Protein AF-A0A7X7B9N4-F1 (afdb_monomer)

Sequence (354 aa):
MHADPVYIPQTFAYSGTENNTTNRASGVFTQPVYAVGDKRLAVSRPQGGDDPWHYNNVYLWRGRTYLGCLTFWGSNINGFGYPFAALADAPAAWAHNAATGTTTYAKPYLAKDGE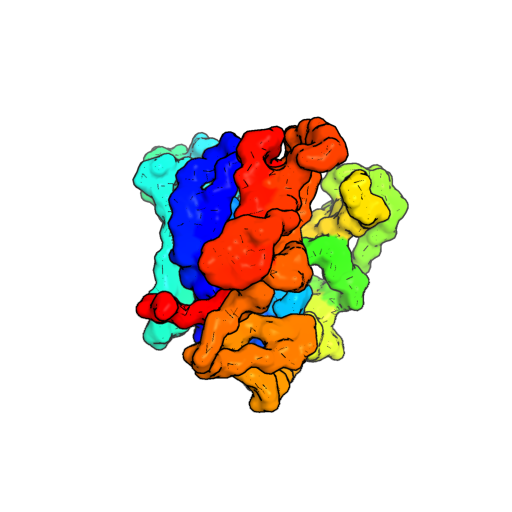RRTFTWTLTPCGTSRVELAWDTGAPEEATDVDAVSPWWIFAPNTWREGTLAFGGATYAPKSDAELLANPNGIQTGVSGNLAANAENPGRGYTIEWPIGAGSLTESLSFSAAYSNKLHALIFRAPSAARGTLVFDLGSALKADPDAPEPVGGIDFWGTDATEVPQRPSRNLLPNASFEQGLRYFRYTPGGATYRAVPLGQERYTVTDEGLFGSKALRVQSNQGYSAGIRTFPVPTKDGQT

Solvent-accessible surface area (backbone atoms only — not comparable to full-atom values): 19797 Å² total; per-residue (Å²): 77,77,39,62,51,42,78,43,79,38,56,42,75,36,76,50,62,87,64,96,80,58,94,46,79,61,48,74,48,72,43,65,26,42,31,33,56,44,33,37,42,25,44,52,63,98,77,62,76,65,57,85,71,45,61,72,26,40,35,37,32,46,72,88,45,65,54,27,32,38,38,38,44,17,29,34,66,80,42,62,30,57,45,41,42,81,39,94,93,40,72,67,49,73,52,73,42,80,92,73,60,29,38,36,41,41,36,43,32,52,32,73,88,66,48,81,36,44,33,35,38,37,40,34,70,70,49,71,18,20,36,31,39,39,40,37,30,69,46,60,76,85,27,54,51,64,40,7,32,22,48,29,43,38,46,27,65,52,58,68,72,79,52,49,38,26,34,56,82,46,72,62,80,81,80,52,70,70,62,25,66,76,29,84,88,32,49,76,44,82,46,38,45,35,41,35,32,25,72,92,39,47,72,74,15,36,36,40,44,42,76,68,54,50,34,38,36,39,38,34,63,47,75,42,86,91,69,82,42,82,39,43,41,43,34,40,39,39,66,37,32,9,54,52,59,36,33,42,33,49,46,32,18,44,71,64,63,88,84,57,70,78,54,50,51,63,41,57,42,38,86,70,75,64,45,83,73,78,91,66,81,87,58,84,81,60,73,58,78,45,27,75,67,46,62,56,73,50,49,64,55,93,44,48,102,74,64,69,90,67,62,90,93,58,59,45,71,41,75,42,83,72,24,91,77,58,63,19,26,80,47,77,52,81,88,53,82,77,34,62,69,78,40,64,69,92,71,74,51,54,90,99,57,134

Structure (mmCIF, N/CA/C/O backbone):
data_AF-A0A7X7B9N4-F1
#
_entry.id   AF-A0A7X7B9N4-F1
#
loop_
_atom_site.group_PDB
_atom_site.id
_atom_site.type_symbol
_atom_site.label_atom_id
_atom_site.label_alt_id
_atom_site.label_comp_id
_atom_site.label_asym_id
_atom_site.label_entity_id
_atom_site.label_seq_id
_atom_site.pdbx_PDB_ins_code
_atom_site.Cartn_x
_atom_site.Cartn_y
_atom_site.Cartn_z
_atom_site.occupancy
_atom_site.B_iso_or_equiv
_atom_site.auth_seq_id
_atom_site.auth_comp_id
_atom_site.auth_asym_id
_atom_site.auth_atom_id
_atom_site.pdbx_PDB_model_num
ATOM 1 N N . MET A 1 1 ? -11.287 -7.678 -17.710 1.00 58.22 1 MET A N 1
ATOM 2 C CA . MET A 1 1 ? -12.337 -8.523 -17.099 1.00 58.22 1 MET A CA 1
ATOM 3 C C . MET A 1 1 ? -12.763 -7.855 -15.808 1.00 58.22 1 MET A C 1
ATOM 5 O O . MET A 1 1 ? -11.891 -7.457 -15.046 1.00 58.22 1 MET A O 1
ATOM 9 N N . HIS A 1 2 ? -14.069 -7.708 -15.603 1.00 65.25 2 HIS A N 1
ATOM 10 C CA . HIS A 1 2 ? -14.647 -7.331 -14.316 1.00 65.25 2 HIS A CA 1
ATOM 11 C C . HIS A 1 2 ? -15.002 -8.627 -13.588 1.00 65.25 2 HIS A C 1
ATOM 13 O O . HIS A 1 2 ? -15.645 -9.493 -14.181 1.00 65.25 2 HIS A O 1
ATOM 19 N N . ALA A 1 3 ? -14.507 -8.798 -12.370 1.00 69.06 3 ALA A N 1
ATOM 20 C CA . ALA A 1 3 ? -14.756 -9.979 -11.555 1.00 69.06 3 ALA A CA 1
ATOM 21 C C . ALA A 1 3 ? -14.801 -9.563 -10.087 1.00 69.06 3 ALA A C 1
ATOM 23 O O . ALA A 1 3 ? -14.138 -8.599 -9.697 1.00 69.06 3 ALA A O 1
ATOM 24 N N . ASP A 1 4 ? -15.585 -10.270 -9.283 1.00 70.69 4 ASP A N 1
ATOM 25 C CA . ASP A 1 4 ? -15.596 -10.030 -7.845 1.00 70.69 4 ASP A CA 1
ATOM 26 C C . ASP A 1 4 ? -14.211 -10.369 -7.263 1.00 70.69 4 ASP A C 1
ATOM 28 O O . ASP A 1 4 ? -13.595 -11.349 -7.699 1.00 70.69 4 ASP A O 1
ATOM 32 N N . PRO A 1 5 ? -13.676 -9.560 -6.327 1.00 69.88 5 PRO A N 1
ATOM 33 C CA . PRO A 1 5 ? -12.372 -9.828 -5.742 1.00 69.88 5 PRO A CA 1
ATOM 34 C C . PRO A 1 5 ? -12.336 -11.200 -5.069 1.00 69.88 5 PRO A C 1
ATOM 36 O O . PRO A 1 5 ? -13.119 -11.482 -4.162 1.00 69.88 5 PRO A O 1
ATOM 39 N N . VAL A 1 6 ? -11.397 -12.045 -5.489 1.00 74.12 6 VAL A N 1
ATOM 40 C CA . VAL A 1 6 ? -11.185 -13.361 -4.882 1.00 74.12 6 VAL A CA 1
ATOM 41 C C . VAL A 1 6 ? -10.223 -13.212 -3.713 1.00 74.12 6 VAL A C 1
ATOM 43 O O . VAL A 1 6 ? -9.156 -12.605 -3.848 1.00 74.12 6 VAL A O 1
ATOM 46 N N . TYR A 1 7 ? -10.596 -13.787 -2.573 1.00 73.25 7 TYR A N 1
ATOM 47 C CA . TYR A 1 7 ? -9.696 -13.938 -1.441 1.00 73.25 7 TYR A CA 1
ATOM 48 C C . TYR A 1 7 ? -8.648 -15.014 -1.740 1.00 73.25 7 TYR A C 1
ATOM 50 O O . TYR A 1 7 ? -8.991 -16.171 -1.982 1.00 73.25 7 TYR A O 1
ATOM 58 N N . ILE A 1 8 ? -7.370 -14.642 -1.686 1.00 69.50 8 ILE A N 1
ATOM 59 C CA . ILE A 1 8 ? -6.248 -15.571 -1.828 1.00 69.50 8 ILE A CA 1
ATOM 60 C C . ILE A 1 8 ? -5.409 -15.503 -0.547 1.00 69.50 8 ILE A C 1
ATOM 62 O O . ILE A 1 8 ? -4.761 -14.478 -0.308 1.00 69.50 8 ILE A O 1
ATOM 66 N N . PRO A 1 9 ? -5.376 -16.563 0.283 1.00 66.31 9 PRO A N 1
ATOM 67 C CA . PRO A 1 9 ? -4.420 -16.628 1.377 1.00 66.31 9 PRO A CA 1
ATOM 68 C C . PRO A 1 9 ? -3.014 -16.758 0.782 1.00 66.31 9 PRO A C 1
ATOM 70 O O . PRO A 1 9 ? -2.721 -17.711 0.061 1.00 66.31 9 PRO A O 1
ATOM 73 N N . GLN A 1 10 ? -2.138 -15.791 1.054 1.00 63.16 10 GLN A N 1
ATOM 74 C CA . GLN A 1 10 ? -0.732 -15.872 0.656 1.00 63.16 10 GLN A CA 1
ATOM 75 C C . GLN A 1 10 ? 0.150 -16.119 1.867 1.00 63.16 10 GLN A C 1
ATOM 77 O O . GLN A 1 10 ? 0.238 -15.275 2.756 1.00 63.16 10 GLN A O 1
ATOM 82 N N . THR A 1 11 ? 0.826 -17.260 1.873 1.00 56.91 11 THR A N 1
ATOM 83 C CA . THR A 1 11 ? 1.692 -17.688 2.967 1.00 56.91 11 THR A CA 1
ATOM 84 C C . THR A 1 11 ? 3.155 -17.399 2.643 1.00 56.91 11 THR A C 1
ATOM 86 O O . THR A 1 11 ? 3.662 -17.801 1.601 1.00 56.91 11 THR A O 1
ATOM 89 N N . PHE A 1 12 ? 3.843 -16.712 3.552 1.00 57.91 12 PHE A N 1
ATOM 90 C CA . PHE A 1 12 ? 5.256 -16.364 3.447 1.00 57.91 12 PHE A CA 1
ATOM 91 C C . PHE A 1 12 ? 6.022 -16.928 4.634 1.00 57.91 12 PHE A C 1
ATOM 93 O O . PHE A 1 12 ? 5.627 -16.736 5.782 1.00 57.91 12 PHE A O 1
ATOM 100 N N . ALA A 1 13 ? 7.155 -17.572 4.367 1.00 51.53 13 ALA A N 1
ATOM 101 C CA . ALA A 1 13 ? 8.154 -17.827 5.394 1.00 51.53 13 ALA A CA 1
ATOM 102 C C . ALA A 1 13 ? 9.059 -16.595 5.519 1.00 51.53 13 ALA A C 1
ATOM 104 O O . ALA A 1 13 ? 9.588 -16.111 4.517 1.00 51.53 13 ALA A O 1
ATOM 105 N N . TYR A 1 14 ? 9.262 -16.096 6.737 1.00 55.19 14 TYR A N 1
ATOM 106 C CA . TYR A 1 14 ? 10.242 -15.049 7.011 1.00 55.19 14 TYR A CA 1
ATOM 107 C C . TYR A 1 14 ? 11.353 -15.596 7.910 1.00 55.19 14 TYR A C 1
ATOM 109 O O . TYR A 1 14 ? 11.108 -16.268 8.915 1.00 55.19 14 TYR A O 1
ATOM 117 N N . SER A 1 15 ? 12.602 -15.292 7.557 1.00 44.94 15 SER A N 1
ATOM 118 C CA . SER A 1 15 ? 13.735 -15.497 8.457 1.00 44.94 15 SER A CA 1
ATOM 119 C C . SER A 1 15 ? 13.936 -14.219 9.259 1.00 44.94 15 SER A C 1
ATOM 121 O O . SER A 1 15 ? 14.228 -13.177 8.670 1.00 44.94 15 SER A O 1
ATOM 123 N N . GLY A 1 16 ? 13.807 -14.283 10.583 1.00 46.16 16 GLY A N 1
ATOM 124 C CA . GLY A 1 16 ? 14.299 -13.208 11.435 1.00 46.16 16 GLY A CA 1
ATOM 125 C C . GLY A 1 16 ? 15.815 -13.137 11.297 1.00 46.16 16 GLY A C 1
ATOM 126 O O . GLY A 1 16 ? 16.529 -13.937 11.886 1.00 46.16 16 GLY A O 1
ATOM 127 N N . THR A 1 17 ? 16.323 -12.239 10.458 1.00 43.31 17 THR A N 1
ATOM 128 C CA . THR A 1 17 ? 17.734 -11.858 10.525 1.00 43.31 17 THR A CA 1
ATOM 129 C C . THR A 1 17 ? 17.877 -10.796 11.600 1.00 43.31 17 THR A C 1
ATOM 131 O O . THR A 1 17 ? 17.118 -9.828 11.589 1.00 43.31 17 THR A O 1
ATOM 134 N N . GLU A 1 18 ? 18.848 -10.979 12.496 1.00 36.59 18 GLU A N 1
ATOM 135 C CA . GLU A 1 18 ? 19.281 -10.021 13.519 1.00 36.59 18 GLU A CA 1
ATOM 136 C C . GLU A 1 18 ? 19.721 -8.688 12.885 1.00 36.59 18 GLU A C 1
ATOM 138 O O . GLU A 1 18 ? 20.904 -8.395 12.743 1.00 36.59 18 GLU A O 1
ATOM 143 N N . ASN A 1 19 ? 18.775 -7.850 12.472 1.00 36.09 19 ASN A N 1
ATOM 144 C CA . ASN A 1 19 ? 19.046 -6.463 12.123 1.00 36.09 19 ASN A CA 1
ATOM 145 C C . ASN A 1 19 ? 18.651 -5.591 13.319 1.00 36.09 19 ASN A C 1
ATOM 147 O O . ASN A 1 19 ? 17.535 -5.090 13.372 1.00 36.09 19 ASN A O 1
ATOM 151 N N . ASN A 1 20 ? 19.574 -5.472 14.283 1.00 34.78 20 ASN A N 1
ATOM 152 C CA . ASN A 1 20 ? 19.751 -4.465 15.353 1.00 34.78 20 ASN A CA 1
ATOM 153 C C . ASN A 1 20 ? 18.553 -3.862 16.124 1.00 34.78 20 ASN A C 1
ATOM 155 O O . ASN A 1 20 ? 18.785 -3.018 16.985 1.00 34.78 20 ASN A O 1
ATOM 159 N N . THR A 1 21 ? 17.300 -4.246 15.883 1.00 37.16 21 THR A N 1
ATOM 160 C CA . THR A 1 21 ? 16.139 -3.594 16.518 1.00 37.16 21 THR A CA 1
ATOM 161 C C . THR A 1 21 ? 15.003 -4.537 16.904 1.00 37.16 21 THR A C 1
ATOM 163 O O . THR A 1 21 ? 14.265 -4.204 17.825 1.00 37.16 21 THR A O 1
ATOM 166 N N . THR A 1 22 ? 14.875 -5.732 16.313 1.00 42.41 22 THR A N 1
ATOM 167 C CA . THR A 1 22 ? 13.875 -6.722 16.754 1.00 42.41 22 THR A CA 1
ATOM 168 C C . THR A 1 22 ? 14.376 -8.165 16.600 1.00 42.41 22 THR A C 1
ATOM 170 O O . THR A 1 22 ? 14.583 -8.664 15.496 1.00 42.41 22 THR A O 1
ATOM 173 N N . ASN A 1 23 ? 14.554 -8.868 17.726 1.00 43.09 23 ASN A N 1
ATOM 174 C CA . ASN A 1 23 ? 14.765 -10.319 17.743 1.00 43.09 23 ASN A CA 1
ATOM 175 C C . ASN A 1 23 ? 13.445 -11.010 17.399 1.00 43.09 23 ASN A C 1
ATOM 177 O O . ASN A 1 23 ? 12.577 -11.162 18.259 1.00 43.09 23 ASN A O 1
ATOM 181 N N . ARG A 1 24 ? 13.272 -11.420 16.142 1.00 51.84 24 ARG A N 1
ATOM 182 C CA . ARG A 1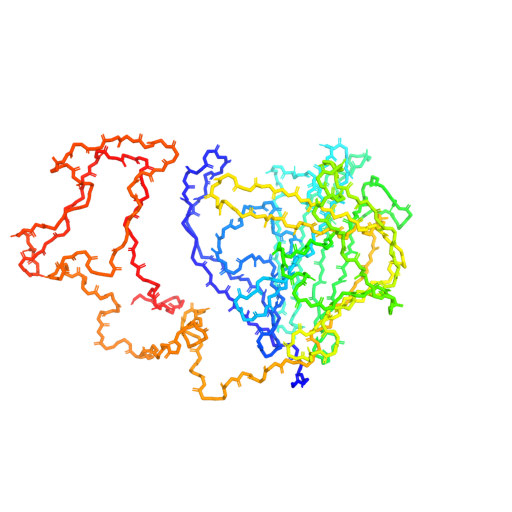 24 ? 12.102 -12.194 15.722 1.00 51.84 24 ARG A CA 1
ATOM 183 C C . ARG A 1 24 ? 12.473 -13.650 15.496 1.00 51.84 24 ARG A C 1
ATOM 185 O O . ARG A 1 24 ? 13.375 -13.946 14.721 1.00 51.84 24 ARG A O 1
ATOM 192 N N . ALA A 1 25 ? 11.722 -14.555 16.121 1.00 52.53 25 ALA A N 1
ATOM 193 C CA . ALA A 1 25 ? 11.725 -15.956 15.723 1.00 52.53 25 ALA A CA 1
ATOM 194 C C . ALA A 1 25 ? 11.273 -16.046 14.260 1.00 52.53 25 ALA A C 1
ATOM 196 O O . ALA A 1 25 ? 10.302 -15.390 13.874 1.00 52.53 25 ALA A O 1
ATOM 197 N N . SER A 1 26 ? 11.989 -16.820 13.445 1.00 53.34 26 SER A N 1
ATOM 198 C CA . SER A 1 26 ? 11.537 -17.198 12.106 1.00 53.34 26 SER A CA 1
ATOM 199 C C . SER A 1 26 ? 10.136 -17.797 12.177 1.00 53.34 26 SER A C 1
ATOM 201 O O . SER A 1 26 ? 9.837 -18.549 13.105 1.00 53.34 26 SER A O 1
ATOM 203 N N . GLY A 1 27 ? 9.295 -17.490 11.199 1.00 56.56 27 GLY A N 1
ATOM 204 C CA . GLY A 1 27 ? 7.913 -17.942 11.207 1.00 56.56 27 GLY A CA 1
ATOM 205 C C . GLY A 1 27 ? 7.306 -17.992 9.818 1.00 56.56 27 GLY A C 1
ATOM 206 O O . GLY A 1 27 ? 7.892 -17.538 8.835 1.00 56.56 27 GLY A O 1
ATOM 207 N N . VAL A 1 28 ? 6.110 -18.561 9.765 1.00 59.06 28 VAL A N 1
ATOM 208 C CA . VAL A 1 28 ? 5.249 -18.567 8.589 1.00 59.06 28 VAL A CA 1
ATOM 209 C C . VAL A 1 28 ? 4.088 -17.621 8.875 1.00 59.06 28 VAL A C 1
ATOM 211 O O . VAL A 1 28 ? 3.500 -17.672 9.954 1.00 59.06 28 VAL A O 1
ATOM 214 N N . PHE A 1 29 ? 3.778 -16.732 7.938 1.00 62.00 29 PHE A N 1
ATOM 215 C CA . PHE A 1 29 ? 2.671 -15.790 8.054 1.00 62.00 29 PHE A CA 1
ATOM 216 C C . PHE A 1 29 ? 1.800 -15.843 6.803 1.00 62.00 29 PHE A C 1
ATOM 218 O O . PHE A 1 29 ? 2.309 -15.744 5.689 1.00 62.00 29 PHE A O 1
ATOM 225 N N . THR A 1 30 ? 0.489 -15.976 6.994 1.00 65.88 30 THR A N 1
ATOM 226 C CA . THR A 1 30 ? -0.502 -15.915 5.917 1.00 65.88 30 THR A CA 1
ATOM 227 C C . THR A 1 30 ? -1.150 -14.542 5.913 1.00 65.88 30 THR A C 1
ATOM 229 O O . THR A 1 30 ? -1.740 -14.138 6.914 1.00 65.88 30 THR A O 1
ATOM 232 N N . GLN A 1 31 ? -1.073 -13.842 4.783 1.00 72.44 31 GLN A N 1
ATOM 233 C CA . GLN A 1 31 ? -1.749 -12.568 4.597 1.00 72.44 31 GLN A CA 1
ATOM 234 C C . GLN A 1 31 ? -2.975 -12.683 3.688 1.00 72.44 31 GLN A C 1
ATOM 236 O O . GLN A 1 31 ? -2.969 -13.453 2.721 1.00 72.44 31 GLN A O 1
ATOM 241 N N . PRO A 1 32 ? -4.008 -11.875 3.956 1.00 78.19 32 PRO A N 1
ATOM 242 C CA . PRO A 1 32 ? -5.141 -11.713 3.069 1.00 78.19 32 PRO A CA 1
ATOM 243 C C . PRO A 1 32 ? -4.754 -10.916 1.817 1.00 78.19 32 PRO A C 1
ATOM 245 O O . PRO A 1 32 ? -4.136 -9.850 1.911 1.00 78.19 32 PRO A O 1
ATOM 248 N N . VAL A 1 33 ? -5.164 -11.421 0.653 1.00 85.00 33 VAL A N 1
ATOM 249 C CA . VAL A 1 33 ? -5.038 -10.734 -0.637 1.00 85.00 33 VAL A CA 1
ATOM 250 C C . VAL A 1 33 ? -6.381 -10.732 -1.348 1.00 85.00 33 VAL A C 1
ATOM 252 O O . VAL A 1 33 ? -7.010 -11.777 -1.483 1.00 85.00 33 VAL A O 1
ATOM 255 N N . TYR A 1 34 ? -6.786 -9.561 -1.831 1.00 89.38 34 TYR A N 1
ATOM 256 C CA . TYR A 1 34 ? -7.949 -9.380 -2.695 1.00 89.38 34 TYR A CA 1
ATOM 257 C C . TYR A 1 34 ? -7.458 -9.255 -4.132 1.00 89.38 34 TYR A C 1
ATOM 259 O O . TYR A 1 34 ? -6.716 -8.321 -4.448 1.00 89.38 34 TYR A O 1
ATOM 267 N N . ALA A 1 35 ? -7.822 -10.205 -4.988 1.00 87.88 35 ALA A N 1
ATOM 268 C CA . ALA A 1 35 ? -7.307 -10.284 -6.349 1.00 87.88 35 ALA A CA 1
ATOM 269 C C . ALA A 1 35 ? -8.408 -10.135 -7.400 1.00 87.88 35 ALA A C 1
ATOM 271 O O . ALA A 1 35 ? -9.476 -10.735 -7.294 1.00 87.88 35 ALA A O 1
ATOM 272 N N . VAL A 1 36 ? -8.108 -9.368 -8.448 1.00 85.56 36 VAL A N 1
ATOM 273 C CA . VAL A 1 36 ? -8.920 -9.238 -9.662 1.00 85.56 36 VAL A CA 1
ATOM 274 C C . VAL A 1 36 ? -7.958 -9.347 -10.838 1.00 85.56 36 VAL A C 1
ATOM 276 O O . VAL A 1 36 ? -7.181 -8.425 -11.088 1.00 85.56 36 VAL A O 1
ATOM 279 N N . GLY A 1 37 ? -7.971 -10.485 -11.536 1.00 84.31 37 GLY A N 1
ATOM 280 C CA . GLY A 1 37 ? -6.987 -10.787 -12.581 1.00 84.31 37 GLY A CA 1
ATOM 281 C C . GLY A 1 37 ? -5.548 -10.647 -12.070 1.00 84.31 37 GLY A C 1
ATOM 282 O O . GLY A 1 37 ? -5.165 -11.289 -11.094 1.00 84.31 37 GLY A O 1
ATOM 283 N N . ASP A 1 38 ? -4.755 -9.788 -12.709 1.00 84.00 38 ASP A N 1
ATOM 284 C CA . ASP A 1 38 ? -3.371 -9.502 -12.324 1.00 84.00 38 ASP A CA 1
ATOM 285 C C . ASP A 1 38 ? -3.224 -8.437 -11.222 1.00 84.00 38 ASP A C 1
ATOM 287 O O . ASP A 1 38 ? -2.112 -8.208 -10.743 1.00 84.00 38 ASP A O 1
ATOM 291 N N . LYS A 1 39 ? -4.307 -7.791 -10.780 1.00 89.88 39 LYS A N 1
ATOM 292 C CA . LYS A 1 39 ? -4.272 -6.747 -9.745 1.00 89.88 39 LYS A CA 1
ATOM 293 C C . LYS A 1 39 ? -4.547 -7.332 -8.368 1.00 89.88 39 LYS A C 1
ATOM 295 O O . LYS A 1 39 ? -5.410 -8.195 -8.210 1.00 89.88 39 LYS A O 1
ATOM 300 N N . ARG A 1 40 ? -3.805 -6.865 -7.363 1.00 91.12 40 ARG A N 1
ATOM 301 C CA . ARG A 1 40 ? -3.850 -7.396 -5.994 1.00 91.12 40 ARG A CA 1
ATOM 302 C C . ARG A 1 40 ? -3.813 -6.274 -4.968 1.00 91.12 40 ARG A C 1
ATOM 304 O O . ARG A 1 40 ? -2.929 -5.421 -5.032 1.00 91.12 40 ARG A O 1
ATOM 311 N N . LEU A 1 41 ? -4.717 -6.331 -3.996 1.00 92.31 41 LEU A N 1
ATOM 312 C CA . LEU A 1 41 ? -4.690 -5.521 -2.783 1.00 92.31 41 LEU A CA 1
ATOM 313 C C . LEU A 1 41 ? -4.257 -6.412 -1.606 1.00 92.31 41 LEU A C 1
ATOM 315 O O . LEU A 1 41 ? -4.917 -7.411 -1.324 1.00 92.31 41 LEU A O 1
ATOM 319 N N . ALA A 1 42 ? -3.145 -6.090 -0.949 1.00 89.00 42 ALA A N 1
ATOM 320 C CA . ALA A 1 42 ? -2.524 -6.917 0.094 1.00 89.00 42 ALA A CA 1
ATOM 321 C C . ALA A 1 42 ? -2.194 -6.094 1.347 1.00 89.00 42 ALA A C 1
ATOM 323 O O . ALA A 1 42 ? -1.881 -4.915 1.243 1.00 89.00 42 ALA A O 1
ATOM 324 N N . VAL A 1 43 ? -2.219 -6.706 2.531 1.00 83.19 43 VAL A N 1
ATOM 325 C CA . VAL A 1 43 ? -2.023 -6.005 3.826 1.00 83.19 43 VAL A CA 1
ATOM 326 C C . VAL A 1 43 ? -0.581 -6.042 4.352 1.00 83.19 43 VAL A C 1
ATOM 328 O O . VAL A 1 43 ? -0.272 -5.527 5.421 1.00 83.19 43 VAL A O 1
ATOM 331 N N . SER A 1 44 ? 0.325 -6.658 3.596 1.00 72.31 44 SER A N 1
ATOM 332 C CA . SER A 1 44 ? 1.772 -6.541 3.760 1.00 72.31 44 SER A CA 1
ATOM 333 C C . SER A 1 44 ? 2.462 -6.713 2.405 1.00 72.31 44 SER A C 1
ATOM 335 O O . SER A 1 44 ? 1.861 -7.186 1.428 1.00 72.31 44 SER A O 1
ATOM 337 N N . ARG A 1 45 ? 3.736 -6.321 2.305 1.00 62.41 45 ARG A N 1
ATOM 338 C CA . ARG A 1 45 ? 4.509 -6.578 1.088 1.00 62.41 45 ARG A CA 1
ATOM 339 C C . ARG A 1 45 ? 4.561 -8.088 0.814 1.00 62.41 45 ARG A C 1
ATOM 341 O O . ARG A 1 45 ? 5.024 -8.835 1.676 1.00 62.41 45 ARG A O 1
ATOM 348 N N . PRO A 1 46 ? 4.253 -8.542 -0.416 1.00 50.09 46 PRO A N 1
ATOM 349 C CA . PRO A 1 46 ? 4.358 -9.948 -0.825 1.00 50.09 46 PRO A CA 1
ATOM 350 C C . PRO A 1 46 ? 5.776 -10.546 -0.774 1.00 50.09 46 PRO A C 1
ATOM 352 O O . PRO A 1 46 ? 5.997 -11.640 -1.266 1.00 50.09 46 PRO A O 1
ATOM 355 N N . GLN A 1 47 ? 6.780 -9.824 -0.276 1.00 51.38 47 GLN A N 1
ATOM 356 C CA . GLN A 1 47 ? 8.175 -10.275 -0.230 1.00 51.38 47 GLN A CA 1
ATOM 357 C C . GLN A 1 47 ? 8.698 -10.448 1.206 1.00 51.38 47 GLN A C 1
ATOM 359 O O . GLN A 1 47 ? 9.899 -10.610 1.396 1.00 51.38 47 GLN A O 1
ATOM 364 N N . GLY A 1 48 ? 7.823 -10.407 2.224 1.00 45.88 48 GLY A N 1
ATOM 365 C CA . GLY A 1 48 ? 8.180 -10.760 3.608 1.00 45.88 48 GLY A CA 1
ATOM 366 C C . GLY A 1 48 ? 9.190 -9.825 4.290 1.00 45.88 48 GLY A C 1
ATOM 367 O O . GLY A 1 48 ? 9.795 -10.209 5.286 1.00 45.88 48 GLY A O 1
ATOM 368 N N . GLY A 1 49 ? 9.392 -8.616 3.757 1.00 44.47 49 GLY A N 1
ATOM 369 C CA . GLY A 1 49 ? 10.384 -7.647 4.243 1.00 44.47 49 GLY A CA 1
ATOM 370 C C . GLY A 1 49 ? 9.830 -6.534 5.134 1.00 44.47 49 GLY A C 1
ATOM 371 O O . GLY A 1 49 ? 10.548 -5.574 5.404 1.00 44.47 49 GLY A O 1
ATOM 372 N N . ASP A 1 50 ? 8.564 -6.612 5.539 1.00 49.12 50 ASP A N 1
ATOM 373 C CA . ASP A 1 50 ? 7.943 -5.551 6.324 1.00 49.12 50 ASP A CA 1
ATOM 374 C C . ASP A 1 50 ? 8.276 -5.693 7.814 1.00 49.12 50 ASP A C 1
ATOM 376 O O . ASP A 1 50 ? 7.984 -6.702 8.462 1.00 49.12 50 ASP A O 1
ATOM 380 N N . ASP A 1 51 ? 8.896 -4.638 8.342 1.00 53.94 51 ASP A N 1
ATOM 381 C CA . ASP A 1 51 ? 8.993 -4.352 9.769 1.00 53.94 51 ASP A CA 1
ATOM 382 C C . ASP A 1 51 ? 7.575 -4.349 10.386 1.00 53.94 51 ASP A C 1
ATOM 384 O O . ASP A 1 51 ? 6.645 -3.883 9.717 1.00 53.94 51 ASP A O 1
ATOM 388 N N . PRO A 1 52 ? 7.359 -4.842 11.622 1.00 49.69 52 PRO A N 1
ATOM 389 C CA . PRO A 1 52 ? 6.083 -4.757 12.332 1.00 49.69 52 PRO A CA 1
ATOM 390 C C . PRO A 1 52 ? 5.348 -3.411 12.261 1.00 49.69 52 PRO A C 1
ATOM 392 O O . PRO A 1 52 ? 4.127 -3.365 12.413 1.00 49.69 52 PRO A O 1
ATOM 395 N N . TRP A 1 53 ? 6.066 -2.319 11.998 1.00 51.25 53 TRP A N 1
ATOM 396 C CA . TRP A 1 53 ? 5.497 -0.990 11.780 1.00 51.25 53 TRP A CA 1
ATOM 397 C C . TRP A 1 53 ? 4.708 -0.821 10.473 1.00 51.25 53 TRP A C 1
ATOM 399 O O . TRP A 1 53 ? 3.965 0.145 10.374 1.00 51.25 53 TRP A O 1
ATOM 409 N N . HIS A 1 54 ? 4.838 -1.715 9.488 1.00 64.69 54 HIS A N 1
ATOM 410 C CA . HIS A 1 54 ? 4.175 -1.609 8.177 1.00 64.69 54 HIS A CA 1
ATOM 411 C C . HIS A 1 54 ? 2.923 -2.486 8.032 1.00 64.69 54 HIS A C 1
ATOM 413 O O . HIS A 1 54 ? 2.334 -2.571 6.956 1.00 64.69 54 HIS A O 1
ATOM 419 N N . TYR A 1 55 ? 2.495 -3.131 9.113 1.00 71.25 55 TYR A N 1
ATOM 420 C CA . TYR A 1 55 ? 1.322 -4.005 9.149 1.00 71.25 55 TYR A CA 1
ATOM 421 C C . TYR A 1 55 ? -0.027 -3.285 9.083 1.00 71.25 55 TYR A C 1
ATOM 423 O O . TYR A 1 55 ? -1.072 -3.894 8.865 1.00 71.25 55 TYR A O 1
ATOM 431 N N . ASN A 1 56 ? -0.012 -1.968 9.224 1.00 83.69 56 ASN A N 1
ATOM 432 C CA . ASN A 1 56 ? -1.177 -1.126 9.013 1.00 83.69 56 ASN A CA 1
ATOM 433 C C . ASN A 1 56 ? -1.371 -0.725 7.541 1.00 83.69 56 ASN A C 1
ATOM 435 O O . ASN A 1 56 ? -2.349 -0.032 7.258 1.00 83.69 56 ASN A O 1
ATOM 439 N N . ASN A 1 57 ? -0.454 -1.093 6.640 1.00 91.44 57 ASN A N 1
ATOM 440 C CA . ASN A 1 57 ? -0.479 -0.646 5.253 1.00 91.44 57 ASN A CA 1
ATOM 441 C C . ASN A 1 57 ? -1.330 -1.556 4.368 1.00 91.44 57 ASN A C 1
ATOM 443 O O . ASN A 1 57 ? -1.370 -2.770 4.544 1.00 91.44 57 ASN A O 1
ATOM 447 N N . VAL A 1 58 ? -1.935 -0.964 3.343 1.00 94.06 58 VAL A N 1
ATOM 448 C CA . VAL A 1 58 ? -2.642 -1.691 2.287 1.00 94.06 58 VAL A CA 1
ATOM 449 C C . VAL A 1 58 ? -1.975 -1.384 0.954 1.00 94.06 58 VAL A C 1
ATOM 451 O O . VAL A 1 58 ? -1.985 -0.252 0.482 1.00 94.06 58 VAL A O 1
ATOM 454 N N . TYR A 1 59 ? -1.353 -2.390 0.358 1.00 93.56 59 TYR A N 1
ATOM 455 C CA . TYR A 1 59 ? -0.545 -2.298 -0.848 1.00 93.56 59 TYR A CA 1
ATOM 456 C C . TYR A 1 59 ? -1.339 -2.699 -2.082 1.00 93.56 59 TYR A C 1
ATOM 458 O O . TYR A 1 59 ? -1.975 -3.750 -2.096 1.00 93.56 59 TYR A O 1
ATOM 466 N N . LEU A 1 60 ? -1.208 -1.917 -3.148 1.00 94.12 60 LEU A N 1
ATOM 467 C CA . LEU A 1 60 ? -1.732 -2.239 -4.465 1.00 94.12 60 LEU A CA 1
ATOM 468 C C . LEU A 1 60 ? -0.602 -2.669 -5.403 1.00 94.12 60 LEU A C 1
ATOM 470 O O . LEU A 1 60 ? 0.412 -1.980 -5.563 1.00 94.12 60 LEU A O 1
ATOM 474 N N . TRP A 1 61 ? -0.821 -3.799 -6.061 1.00 91.56 61 TRP A N 1
ATOM 475 C CA . TRP A 1 61 ? 0.085 -4.403 -7.026 1.00 91.56 61 TRP A CA 1
ATOM 476 C C . TRP A 1 61 ? -0.644 -4.714 -8.330 1.00 91.56 61 TRP A C 1
ATOM 478 O O . TRP A 1 61 ? -1.839 -5.008 -8.330 1.00 91.56 61 TRP A O 1
ATOM 488 N N . ARG A 1 62 ? 0.106 -4.718 -9.432 1.00 88.00 62 ARG A N 1
ATOM 489 C CA . ARG A 1 62 ? -0.297 -5.286 -10.724 1.00 88.00 62 ARG A CA 1
ATOM 490 C C . ARG A 1 62 ? 0.797 -6.224 -11.211 1.00 88.00 62 ARG A C 1
ATOM 492 O O . ARG A 1 62 ? 1.901 -5.773 -11.525 1.00 88.00 62 ARG A O 1
ATOM 499 N N . GLY A 1 63 ? 0.511 -7.519 -11.257 1.00 83.06 63 GLY A N 1
ATOM 500 C CA . GLY A 1 63 ? 1.514 -8.559 -11.441 1.00 83.06 63 GLY A CA 1
ATOM 501 C C . GLY A 1 63 ? 2.633 -8.382 -10.414 1.00 83.06 63 GLY A C 1
ATOM 502 O O . GLY A 1 63 ? 2.419 -8.515 -9.211 1.00 83.06 63 GLY A O 1
ATOM 503 N N . ARG A 1 64 ? 3.822 -8.015 -10.898 1.00 78.19 64 ARG A N 1
ATOM 504 C CA . ARG A 1 64 ? 5.019 -7.747 -10.080 1.00 78.19 64 ARG A CA 1
ATOM 505 C C . ARG A 1 64 ? 5.292 -6.261 -9.843 1.00 78.19 64 ARG A C 1
ATOM 507 O O . ARG A 1 64 ? 6.230 -5.914 -9.129 1.00 78.19 64 ARG A O 1
ATOM 514 N N . THR A 1 65 ? 4.506 -5.379 -10.449 1.00 84.56 65 THR A N 1
ATOM 515 C CA . THR A 1 65 ? 4.668 -3.935 -10.316 1.00 84.56 65 THR A CA 1
ATOM 516 C C . THR A 1 65 ? 3.944 -3.457 -9.063 1.00 84.56 65 THR A C 1
ATOM 518 O O . THR A 1 65 ? 2.721 -3.554 -8.967 1.00 84.56 65 THR A O 1
ATOM 521 N N . TYR A 1 66 ? 4.703 -2.922 -8.110 1.00 88.81 66 TYR A N 1
ATOM 522 C CA . TYR A 1 66 ? 4.162 -2.150 -6.996 1.00 88.81 66 TYR A CA 1
ATOM 523 C C . TYR A 1 66 ? 3.574 -0.845 -7.543 1.00 88.81 66 TYR A C 1
ATOM 525 O O . TYR A 1 66 ? 4.271 -0.151 -8.278 1.00 88.81 66 TYR A O 1
ATOM 533 N N . LEU A 1 67 ? 2.320 -0.519 -7.221 1.00 94.06 67 LEU A N 1
ATOM 534 C CA . LEU A 1 67 ? 1.671 0.719 -7.684 1.00 94.06 67 LEU A CA 1
ATOM 535 C C . LEU A 1 67 ? 1.615 1.786 -6.585 1.00 94.06 67 LEU A C 1
ATOM 537 O O . LEU A 1 67 ? 1.760 2.978 -6.852 1.00 94.06 67 LEU A O 1
ATOM 541 N N . GLY A 1 68 ? 1.449 1.365 -5.336 1.00 95.06 68 GLY A N 1
ATOM 542 C CA . GLY A 1 68 ? 1.411 2.259 -4.187 1.00 95.06 68 GLY A CA 1
ATOM 543 C C . GLY A 1 68 ? 0.816 1.585 -2.960 1.00 95.06 68 GLY A C 1
ATOM 544 O O . GLY A 1 68 ? 0.377 0.434 -3.022 1.00 95.06 68 GLY A O 1
ATOM 545 N N . CYS A 1 69 ? 0.814 2.291 -1.838 1.00 95.88 69 CYS A N 1
ATOM 546 C CA . CYS A 1 69 ? 0.199 1.813 -0.611 1.00 95.88 69 CYS A CA 1
ATOM 547 C C . CYS A 1 69 ? -0.565 2.917 0.103 1.00 95.88 69 CYS A C 1
ATOM 549 O O . CYS A 1 69 ? -0.175 4.085 0.079 1.00 95.88 69 CYS A O 1
ATOM 551 N N . LEU A 1 70 ? -1.637 2.510 0.768 1.00 96.31 70 LEU A N 1
ATOM 552 C CA . LEU A 1 70 ? -2.307 3.298 1.775 1.00 96.31 70 LEU A CA 1
ATOM 553 C C . LEU A 1 70 ? -1.618 3.044 3.112 1.00 96.31 70 LEU A C 1
ATOM 555 O O . LEU A 1 70 ? -1.445 1.894 3.513 1.00 96.31 70 LEU A O 1
ATOM 559 N N . THR A 1 71 ? -1.276 4.114 3.811 1.00 95.12 71 THR A N 1
ATOM 560 C CA . THR A 1 71 ? -0.893 4.080 5.218 1.00 95.12 71 THR A CA 1
ATOM 561 C C . THR A 1 71 ? -1.704 5.108 5.996 1.00 95.12 71 THR A C 1
ATOM 563 O O . THR A 1 71 ? -2.358 5.972 5.417 1.00 95.12 71 THR A O 1
ATOM 566 N N . PHE A 1 72 ? -1.664 5.013 7.315 1.00 95.12 72 PHE A N 1
ATOM 567 C CA . PHE A 1 72 ? -2.317 5.950 8.218 1.00 95.12 72 PHE A CA 1
ATOM 568 C C . PHE A 1 72 ? -1.242 6.591 9.075 1.00 95.12 72 PHE A C 1
ATOM 570 O O . PHE A 1 72 ? -0.450 5.869 9.675 1.00 95.12 72 PHE A O 1
ATOM 577 N N . TRP A 1 73 ? -1.219 7.918 9.132 1.00 94.44 73 TRP A N 1
ATOM 578 C CA . TRP A 1 73 ? -0.353 8.682 10.022 1.00 94.44 73 TRP A CA 1
ATOM 579 C C . TRP A 1 73 ? -1.204 9.412 11.049 1.00 94.44 73 TRP A C 1
ATOM 581 O O . TRP A 1 73 ? -2.124 10.135 10.678 1.00 94.44 73 TRP A O 1
ATOM 591 N N . GLY A 1 74 ? -0.899 9.252 12.326 1.00 94.56 74 GLY A N 1
ATOM 592 C CA . GLY A 1 74 ? -1.657 9.874 13.403 1.00 94.56 74 GLY A CA 1
ATOM 593 C C . GLY A 1 74 ? -0.765 10.321 14.548 1.00 94.56 74 GLY A C 1
ATOM 594 O O . GLY A 1 74 ? 0.435 10.025 14.609 1.00 94.56 74 GLY A O 1
ATOM 595 N N . SER A 1 75 ? -1.378 11.075 15.454 1.00 94.38 75 SER A N 1
ATOM 596 C CA . SER A 1 75 ? -0.737 11.614 16.648 1.00 94.38 75 SER A CA 1
ATOM 597 C C . SER A 1 75 ? -1.539 11.270 17.898 1.00 94.38 75 SER A C 1
ATOM 599 O O . SER A 1 75 ? -2.765 11.185 17.855 1.00 94.38 75 SER A O 1
ATOM 601 N N . ASN A 1 76 ? -0.847 11.041 19.009 1.00 92.50 76 ASN A N 1
ATOM 602 C CA . ASN A 1 76 ? -1.440 10.768 20.312 1.00 92.50 76 ASN A CA 1
ATOM 603 C C . ASN A 1 76 ? -0.574 11.352 21.442 1.00 92.50 76 ASN A C 1
ATOM 605 O O . ASN A 1 76 ? 0.408 12.053 21.190 1.00 92.50 76 ASN A O 1
ATOM 609 N N . ILE A 1 77 ? -0.904 11.050 22.703 1.00 93.69 77 ILE A N 1
ATOM 610 C CA . ILE A 1 77 ? -0.143 11.539 23.870 1.00 93.69 77 ILE A CA 1
ATOM 611 C C . ILE A 1 77 ? 1.341 11.124 23.859 1.00 93.69 77 ILE A C 1
ATOM 613 O O . ILE A 1 77 ? 2.180 11.812 24.432 1.00 93.69 77 ILE A O 1
ATOM 617 N N . ASN A 1 78 ? 1.676 10.031 23.169 1.00 91.88 78 ASN A N 1
ATOM 618 C CA . ASN A 1 78 ? 3.031 9.487 23.084 1.00 91.88 78 ASN A CA 1
ATOM 619 C C . ASN A 1 78 ? 3.798 9.962 21.832 1.00 91.88 78 ASN A C 1
ATOM 621 O O . ASN A 1 78 ? 4.884 9.453 21.556 1.00 91.88 78 ASN A O 1
ATOM 625 N N . GLY A 1 79 ? 3.258 10.918 21.068 1.00 92.56 79 GLY A N 1
ATOM 626 C CA . GLY A 1 79 ? 3.882 11.469 19.864 1.00 92.56 79 GLY A CA 1
ATOM 627 C C . GLY A 1 79 ? 3.174 11.046 18.578 1.00 92.56 79 GLY A C 1
ATOM 628 O O . GLY A 1 79 ? 1.950 11.071 18.498 1.00 92.56 79 GLY A O 1
ATOM 629 N N . PHE A 1 80 ? 3.942 10.694 17.547 1.00 91.31 80 PHE A N 1
ATOM 630 C CA . PHE A 1 80 ? 3.429 10.392 16.205 1.00 91.31 80 PHE A CA 1
ATOM 631 C C . PHE A 1 80 ? 3.767 8.961 15.786 1.00 91.31 80 PHE A C 1
ATOM 633 O O . PHE A 1 80 ? 4.771 8.400 16.231 1.00 91.31 80 PHE A O 1
ATOM 640 N N . GLY A 1 81 ? 2.964 8.369 14.901 1.00 89.31 81 GLY A N 1
ATOM 641 C CA . GLY A 1 81 ? 3.288 7.061 14.339 1.00 89.31 81 GLY A CA 1
ATOM 642 C C . GLY A 1 81 ? 2.317 6.564 13.276 1.00 89.31 81 GLY A C 1
ATOM 643 O O . GLY A 1 81 ? 1.434 7.283 12.821 1.00 89.31 81 GLY A O 1
ATOM 644 N N . TYR A 1 82 ? 2.494 5.296 12.902 1.00 91.12 82 TYR A N 1
ATOM 645 C CA . TYR A 1 82 ? 1.685 4.612 11.895 1.00 91.12 82 TYR A CA 1
ATOM 646 C C . TYR A 1 82 ? 0.814 3.520 12.543 1.00 91.12 82 TYR A C 1
ATOM 648 O O . TYR A 1 82 ? 1.337 2.490 12.991 1.00 91.12 82 TYR A O 1
ATOM 656 N N . PRO A 1 83 ? -0.514 3.703 12.667 1.00 91.88 83 PRO A N 1
ATOM 657 C CA . PRO A 1 83 ? -1.247 4.981 12.743 1.00 91.88 83 PRO A CA 1
ATOM 658 C C . PRO A 1 83 ? -0.964 5.799 14.009 1.00 91.88 83 PRO A C 1
ATOM 660 O O . PRO A 1 83 ? -1.214 6.989 14.032 1.00 91.88 83 PRO A O 1
ATOM 663 N N . PHE A 1 84 ? -0.458 5.173 15.068 1.00 93.38 84 PHE A N 1
ATOM 664 C CA . PHE A 1 84 ? -0.113 5.824 16.332 1.00 93.38 84 PHE A CA 1
ATOM 665 C C . PHE A 1 84 ? 1.162 5.191 16.894 1.00 93.38 84 PHE A C 1
ATOM 667 O O . PHE A 1 84 ? 1.570 4.110 16.443 1.00 93.38 84 PHE A O 1
ATOM 674 N N . ALA A 1 85 ? 1.787 5.827 17.886 1.00 88.88 85 ALA A N 1
ATOM 675 C CA . ALA A 1 85 ? 2.874 5.211 18.645 1.00 88.88 85 ALA A CA 1
ATOM 676 C C . ALA A 1 85 ? 2.405 3.883 19.278 1.00 88.88 85 ALA A C 1
ATOM 678 O O . ALA A 1 85 ? 1.285 3.794 19.782 1.00 88.88 85 ALA A O 1
ATOM 679 N N . ALA A 1 86 ? 3.231 2.832 19.210 1.00 79.88 86 ALA A N 1
ATOM 680 C CA . ALA A 1 86 ? 2.852 1.509 19.716 1.00 79.88 86 ALA A CA 1
ATOM 681 C C . ALA A 1 86 ? 2.876 1.430 21.248 1.00 79.88 86 ALA A C 1
ATOM 683 O O . ALA A 1 86 ? 3.660 2.109 21.909 1.00 79.88 86 ALA A O 1
ATOM 684 N N . LEU A 1 87 ? 2.050 0.533 21.787 1.00 86.62 87 LEU A N 1
ATOM 685 C CA . LEU A 1 87 ? 2.091 0.104 23.179 1.00 86.62 87 LEU A CA 1
ATOM 686 C C . LEU A 1 87 ? 2.871 -1.209 23.280 1.00 86.62 87 LEU A C 1
ATOM 688 O O . LEU A 1 87 ? 2.568 -2.169 22.574 1.00 86.62 87 LEU A O 1
ATOM 692 N N . ALA A 1 88 ? 3.881 -1.253 24.150 1.00 85.38 88 ALA A N 1
ATOM 693 C CA . ALA A 1 88 ? 4.753 -2.422 24.288 1.00 85.38 88 ALA A CA 1
ATOM 694 C C . ALA A 1 88 ? 4.009 -3.676 24.787 1.00 85.38 88 ALA A C 1
ATOM 696 O O . ALA A 1 88 ? 4.396 -4.793 24.456 1.00 85.38 88 ALA A O 1
ATOM 697 N N . ASP A 1 89 ? 2.940 -3.494 25.564 1.00 88.94 89 ASP A N 1
ATOM 698 C CA . ASP A 1 89 ? 2.128 -4.555 26.164 1.00 88.94 89 ASP A CA 1
ATOM 699 C C . ASP A 1 89 ? 0.920 -4.972 25.310 1.00 88.94 89 ASP A C 1
ATOM 701 O O . ASP A 1 89 ? 0.214 -5.913 25.668 1.00 88.94 89 ASP A O 1
ATOM 705 N N . ALA A 1 90 ? 0.664 -4.288 24.192 1.00 87.56 90 ALA A N 1
ATOM 706 C CA . ALA A 1 90 ? -0.523 -4.497 23.372 1.00 87.56 90 ALA A CA 1
ATOM 707 C C . ALA A 1 90 ? -0.165 -4.437 21.874 1.00 87.56 90 ALA A C 1
ATOM 709 O O . ALA A 1 90 ? -0.308 -3.387 21.237 1.00 87.56 90 ALA A O 1
ATOM 710 N N . PRO A 1 91 ? 0.342 -5.547 21.301 1.00 86.00 91 PRO A N 1
ATOM 711 C CA . PRO A 1 91 ? 0.749 -5.585 19.904 1.00 86.00 91 PRO A CA 1
ATOM 712 C C . PRO A 1 91 ? -0.454 -5.439 18.967 1.00 86.00 91 PRO A C 1
ATOM 714 O O . PRO A 1 91 ? -1.587 -5.778 19.310 1.00 86.00 91 PRO A O 1
ATOM 717 N N . ALA A 1 92 ? -0.189 -4.960 17.753 1.00 88.38 92 ALA A N 1
ATOM 718 C CA . ALA A 1 92 ? -1.191 -4.956 16.699 1.00 88.38 92 ALA A CA 1
ATOM 719 C C . ALA A 1 92 ? -1.540 -6.390 16.266 1.00 88.38 92 ALA A C 1
ATOM 721 O O . ALA A 1 92 ? -0.702 -7.292 16.335 1.00 88.38 92 ALA A O 1
ATOM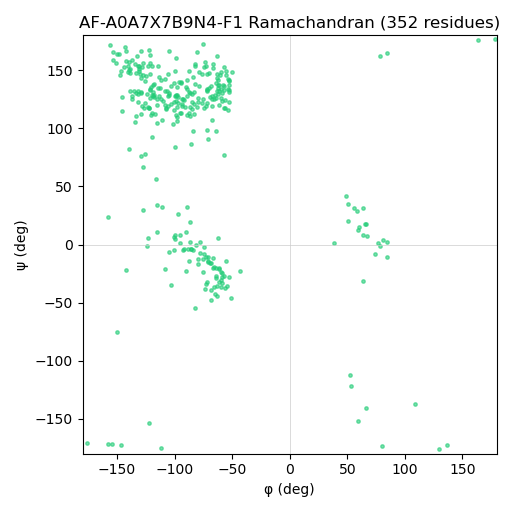 722 N N . ALA A 1 93 ? -2.763 -6.584 15.784 1.00 87.00 93 ALA A N 1
ATOM 723 C CA . ALA A 1 93 ? -3.264 -7.877 15.346 1.00 87.00 93 ALA A CA 1
ATOM 724 C C . ALA A 1 93 ? -4.096 -7.750 14.069 1.00 87.00 93 ALA A C 1
ATOM 726 O O . ALA A 1 93 ? -4.671 -6.698 13.780 1.00 87.00 93 ALA A O 1
ATOM 727 N N . TRP A 1 94 ? -4.197 -8.860 13.342 1.00 85.25 94 TRP A N 1
ATOM 728 C CA . TRP A 1 94 ? -5.136 -9.005 12.240 1.00 85.25 94 TRP A CA 1
ATOM 729 C C . TRP A 1 94 ? -6.055 -10.194 12.453 1.00 85.25 94 TRP A C 1
ATOM 731 O O . TRP A 1 94 ? -5.677 -11.187 13.074 1.00 85.25 94 TRP A O 1
ATOM 741 N N . ALA A 1 95 ? -7.234 -10.105 11.855 1.00 88.06 95 ALA A N 1
ATOM 742 C CA . ALA A 1 95 ? -8.169 -11.204 11.723 1.00 88.06 95 ALA A CA 1
ATOM 743 C C . ALA A 1 95 ? -8.686 -11.270 10.283 1.00 88.06 95 ALA A C 1
ATOM 745 O O . ALA A 1 95 ? -8.843 -10.244 9.619 1.00 88.06 95 ALA A O 1
ATOM 746 N N . HIS A 1 96 ? -8.968 -12.482 9.814 1.00 87.31 96 HIS A N 1
ATOM 747 C CA . HIS A 1 96 ? -9.657 -12.708 8.552 1.00 87.31 96 HIS A CA 1
ATOM 748 C C . HIS A 1 96 ? -10.906 -13.553 8.793 1.00 87.31 96 HIS A C 1
ATOM 750 O O . HIS A 1 96 ? -10.838 -14.606 9.428 1.00 87.31 96 HIS A O 1
ATOM 756 N N . ASN A 1 97 ? -12.040 -13.094 8.273 1.00 89.19 97 ASN A N 1
ATOM 757 C CA . ASN A 1 97 ? -13.288 -13.836 8.268 1.00 89.19 97 ASN A CA 1
ATOM 758 C C . ASN A 1 97 ? -13.501 -14.446 6.880 1.00 89.19 97 ASN A C 1
ATOM 760 O O . ASN A 1 97 ? -13.917 -13.757 5.951 1.00 89.19 97 ASN A O 1
ATOM 764 N N . ALA A 1 98 ? -13.257 -15.752 6.763 1.00 85.69 98 ALA A N 1
ATOM 765 C CA . ALA A 1 98 ? -13.395 -16.479 5.503 1.00 85.69 98 ALA A CA 1
ATOM 766 C C . ALA A 1 98 ? -14.838 -16.513 4.968 1.00 85.69 98 ALA A C 1
ATOM 768 O O . ALA A 1 98 ? -15.031 -16.602 3.760 1.00 85.69 98 ALA A O 1
ATOM 769 N N . ALA A 1 99 ? -15.851 -16.422 5.839 1.00 87.56 99 ALA A N 1
ATOM 770 C CA . ALA A 1 99 ? -17.252 -16.456 5.419 1.00 87.56 99 ALA A CA 1
ATOM 771 C C . ALA A 1 99 ? -17.676 -15.163 4.710 1.00 87.56 99 ALA A C 1
ATOM 773 O O . ALA A 1 99 ? -18.496 -15.202 3.798 1.00 87.56 99 ALA A O 1
ATOM 774 N N . THR A 1 100 ? -17.117 -14.024 5.124 1.00 88.50 100 THR A N 1
ATOM 775 C CA . THR A 1 100 ? -17.424 -12.709 4.539 1.00 88.50 100 THR A CA 1
ATOM 776 C C . THR A 1 100 ? -16.313 -12.185 3.632 1.00 88.50 100 THR A C 1
ATOM 778 O O . THR A 1 100 ? -16.470 -11.139 3.009 1.00 88.50 100 THR A O 1
ATOM 781 N N . GLY A 1 101 ? -15.173 -12.881 3.570 1.00 86.88 101 GLY A N 1
ATOM 782 C CA . GLY A 1 101 ? -13.977 -12.415 2.875 1.00 86.88 101 GLY A CA 1
ATOM 783 C C . GLY A 1 101 ? -13.363 -11.161 3.503 1.00 86.88 101 GLY A C 1
ATOM 784 O O . GLY A 1 101 ? -12.588 -10.485 2.842 1.00 86.88 101 GLY A O 1
ATOM 785 N N . THR A 1 102 ? -13.708 -10.829 4.749 1.00 93.50 102 THR A N 1
ATOM 786 C CA . THR A 1 102 ? -13.331 -9.568 5.403 1.00 93.50 102 THR A CA 1
ATOM 787 C C . THR A 1 102 ? -11.993 -9.692 6.119 1.00 93.50 102 THR A C 1
ATOM 789 O O . THR A 1 102 ? -11.723 -10.697 6.779 1.00 93.50 102 THR A O 1
ATOM 792 N N . THR A 1 103 ? -11.172 -8.647 6.064 1.00 92.81 103 THR A N 1
ATOM 793 C CA . THR A 1 103 ? -9.935 -8.543 6.849 1.00 92.81 103 THR A CA 1
ATOM 794 C C . THR A 1 103 ? -10.002 -7.354 7.777 1.00 92.81 103 THR A C 1
ATOM 796 O O . THR A 1 103 ? -10.235 -6.246 7.312 1.00 92.81 103 THR A O 1
ATOM 799 N N . THR A 1 104 ? -9.673 -7.552 9.047 1.00 94.44 104 THR A N 1
ATOM 800 C CA . THR A 1 104 ? -9.592 -6.477 10.036 1.00 94.44 104 THR A CA 1
ATOM 801 C C . THR A 1 104 ? -8.183 -6.378 10.597 1.00 94.44 104 THR A C 1
ATOM 803 O O . THR A 1 104 ? -7.561 -7.389 10.920 1.00 94.44 104 THR A O 1
ATOM 806 N N . TYR A 1 105 ? -7.694 -5.152 10.737 1.00 93.94 105 TYR A N 1
ATOM 807 C CA . TYR A 1 105 ? -6.519 -4.798 11.523 1.00 93.94 105 TYR A CA 1
ATOM 808 C C . TYR A 1 105 ? -6.950 -4.054 12.776 1.00 93.94 105 TYR A C 1
ATOM 810 O O . TYR A 1 105 ? -7.852 -3.220 12.714 1.00 93.94 105 TYR A O 1
ATOM 818 N N . ALA A 1 106 ? -6.270 -4.314 13.887 1.00 94.12 106 ALA A N 1
ATOM 819 C CA . ALA A 1 106 ? -6.467 -3.615 15.144 1.00 94.12 106 ALA A CA 1
ATOM 820 C C . ALA A 1 106 ? -5.116 -3.255 15.772 1.00 94.12 106 ALA A C 1
ATOM 822 O O . ALA A 1 106 ? -4.229 -4.103 15.888 1.00 94.12 106 ALA A O 1
ATOM 823 N N . LYS A 1 107 ? -4.966 -2.004 16.213 1.00 93.88 107 LYS A N 1
ATOM 824 C CA . LYS A 1 107 ? -3.798 -1.521 16.956 1.00 93.88 107 LYS A CA 1
ATOM 825 C C . LYS A 1 107 ? -4.234 -0.704 18.175 1.00 93.88 107 LYS A C 1
ATOM 827 O O . LYS A 1 107 ? -4.724 0.416 18.005 1.00 93.88 107 LYS A O 1
ATOM 832 N N . PRO A 1 108 ? -4.024 -1.222 19.394 1.00 95.31 108 PRO A N 1
ATOM 833 C CA . PRO A 1 108 ? -4.221 -0.452 20.615 1.00 95.31 108 PRO A CA 1
ATOM 834 C C . PRO A 1 108 ? -3.254 0.737 20.704 1.00 95.31 108 PRO A C 1
ATOM 836 O O . PRO A 1 108 ? -2.088 0.637 20.311 1.00 95.31 108 PRO A O 1
ATOM 839 N N . TYR A 1 109 ? -3.726 1.859 21.239 1.00 95.19 109 TYR A N 1
ATOM 840 C CA . TYR A 1 109 ? -2.924 3.050 21.516 1.00 95.19 109 TYR A CA 1
ATOM 841 C C . TYR A 1 109 ? -3.453 3.796 22.747 1.00 95.19 109 TYR A C 1
ATOM 843 O O . TYR A 1 109 ? -4.562 3.549 23.221 1.00 95.19 109 TYR A O 1
ATOM 851 N N . LEU A 1 110 ? -2.628 4.695 23.285 1.00 95.88 110 LEU A N 1
ATOM 852 C CA . LEU A 1 110 ? -3.020 5.599 24.363 1.00 95.88 110 LEU A CA 1
ATOM 853 C C . LEU A 1 110 ? -3.502 6.915 23.754 1.00 95.88 110 LEU A C 1
ATOM 855 O O . LEU A 1 110 ? -2.733 7.545 23.026 1.00 95.88 110 LEU A O 1
ATOM 859 N N . ALA A 1 111 ? -4.745 7.295 24.018 1.00 95.94 111 ALA A N 1
ATOM 860 C CA . ALA A 1 111 ? -5.337 8.539 23.552 1.00 95.94 111 ALA A CA 1
ATOM 861 C C . ALA A 1 111 ? -4.827 9.750 24.352 1.00 95.94 111 ALA A C 1
ATOM 863 O O . ALA A 1 111 ? -4.112 9.603 25.348 1.00 95.94 111 ALA A O 1
ATOM 864 N N . LYS A 1 112 ? -5.179 10.965 23.924 1.00 94.88 112 LYS A N 1
ATOM 865 C CA . LYS A 1 112 ? -4.753 12.222 24.566 1.00 94.88 112 LYS A CA 1
ATOM 866 C C . LYS A 1 112 ? -5.162 12.336 26.037 1.00 94.88 112 LYS A C 1
ATOM 868 O O . LYS A 1 112 ? -4.450 12.953 26.823 1.00 94.88 112 LYS A O 1
ATOM 873 N N . ASP A 1 113 ? -6.306 11.772 26.396 1.00 95.44 113 ASP A N 1
ATOM 874 C CA . ASP A 1 113 ? -6.846 11.728 27.760 1.00 95.44 113 ASP A CA 1
ATOM 875 C C . ASP A 1 113 ? -6.236 10.609 28.623 1.00 95.44 113 ASP A C 1
ATOM 877 O O . ASP A 1 113 ? -6.567 10.485 29.800 1.00 95.44 113 ASP A O 1
ATOM 881 N N . GLY A 1 114 ? -5.319 9.816 28.064 1.00 94.94 114 GLY A N 1
ATOM 882 C CA . GLY A 1 114 ? -4.730 8.666 28.740 1.00 94.94 114 GLY A CA 1
ATOM 883 C C . GLY A 1 114 ? -5.606 7.413 28.696 1.00 94.94 114 GLY A C 1
ATOM 884 O O . GLY A 1 114 ? -5.223 6.396 29.276 1.00 94.94 114 GLY A O 1
ATOM 885 N N . GLU A 1 115 ? -6.750 7.433 28.009 1.00 96.44 115 GLU A N 1
ATOM 886 C CA . GLU A 1 115 ? -7.555 6.232 27.812 1.00 96.44 115 GLU A CA 1
ATOM 887 C C . GLU A 1 115 ? -6.936 5.316 26.756 1.00 96.44 115 GLU A C 1
ATOM 889 O O . GLU A 1 115 ? -6.325 5.751 25.775 1.00 96.44 115 GLU A O 1
ATOM 894 N N . ARG A 1 116 ? -7.106 4.004 26.936 1.00 96.81 116 ARG A N 1
ATOM 895 C CA . ARG A 1 116 ? -6.742 3.033 25.903 1.00 96.81 116 ARG A CA 1
ATOM 896 C C . ARG A 1 116 ? -7.840 2.990 24.850 1.00 96.81 116 ARG A C 1
ATOM 898 O O . ARG A 1 116 ? -8.984 2.665 25.160 1.00 96.81 116 ARG A O 1
ATOM 905 N N . ARG A 1 117 ? -7.468 3.248 23.601 1.00 97.12 117 ARG A N 1
ATOM 906 C CA . ARG A 1 117 ? -8.332 3.112 22.423 1.00 97.12 117 ARG A CA 1
ATOM 907 C C . ARG A 1 117 ? -7.710 2.143 21.434 1.00 97.12 117 ARG A C 1
ATOM 909 O O . ARG A 1 117 ? -6.551 1.750 21.570 1.00 97.12 117 ARG A O 1
ATOM 916 N N . THR A 1 118 ? -8.492 1.719 20.452 1.00 96.75 118 THR A N 1
ATOM 917 C CA . THR A 1 118 ? -8.021 0.809 19.409 1.00 96.75 118 THR A CA 1
ATOM 918 C C . THR A 1 118 ? -8.319 1.421 18.062 1.00 96.75 118 THR A C 1
ATOM 920 O O . THR A 1 118 ? -9.479 1.598 17.706 1.00 96.75 118 THR A O 1
ATOM 923 N N . PHE A 1 119 ? -7.264 1.695 17.302 1.00 97.00 119 PHE A N 1
ATOM 924 C CA . PHE A 1 119 ? -7.422 1.954 15.886 1.00 97.00 119 PHE A CA 1
ATOM 925 C C . PHE A 1 119 ? -7.767 0.657 15.175 1.00 97.00 119 PHE A C 1
ATOM 927 O O . PHE A 1 119 ? -7.085 -0.353 15.366 1.00 97.00 119 PHE A O 1
ATOM 934 N N . THR A 1 120 ? -8.760 0.708 14.302 1.00 97.44 120 THR A N 1
ATOM 935 C CA . THR A 1 120 ? -9.127 -0.396 13.431 1.00 97.44 120 THR A CA 1
ATOM 936 C C . THR A 1 120 ? -9.250 0.070 11.992 1.00 97.44 120 THR A C 1
ATOM 938 O O . THR A 1 120 ? -9.686 1.188 11.725 1.00 97.44 120 THR A O 1
ATOM 941 N N . TRP A 1 121 ? -8.895 -0.807 11.057 1.00 97.06 121 TRP A N 1
ATOM 942 C CA . TRP A 1 121 ? -9.436 -0.733 9.705 1.00 97.06 121 TRP A CA 1
ATOM 943 C C . TRP A 1 121 ? -9.938 -2.097 9.264 1.00 97.06 121 TRP A C 1
ATOM 945 O O . TRP A 1 121 ? -9.460 -3.131 9.734 1.00 97.06 121 TRP A O 1
ATOM 955 N N . THR A 1 122 ? -10.906 -2.094 8.356 1.00 97.00 122 THR A N 1
ATOM 956 C CA . THR A 1 122 ? -11.523 -3.292 7.797 1.00 97.00 122 THR A CA 1
ATOM 957 C C . THR A 1 122 ? -11.577 -3.192 6.279 1.00 97.00 122 THR A C 1
ATOM 959 O O . THR A 1 122 ? -12.038 -2.185 5.753 1.00 97.00 122 THR A O 1
ATOM 962 N N . LEU A 1 123 ? -11.104 -4.232 5.592 1.00 96.56 123 LEU A N 1
ATOM 963 C CA . LEU A 1 123 ? -11.244 -4.431 4.153 1.00 96.56 123 LEU A CA 1
ATOM 964 C C . LEU A 1 123 ? -12.406 -5.384 3.875 1.00 96.56 123 LEU A C 1
ATOM 966 O O . LEU A 1 123 ? -12.435 -6.485 4.430 1.00 96.56 123 LEU A O 1
ATOM 970 N N . THR A 1 124 ? -13.317 -4.981 2.992 1.00 96.00 124 THR A N 1
ATOM 971 C CA . THR A 1 124 ? -14.515 -5.750 2.631 1.00 96.00 124 THR A CA 1
ATOM 972 C C . THR A 1 124 ? -14.733 -5.702 1.116 1.00 96.00 124 THR A C 1
ATOM 974 O O . THR A 1 124 ? -14.785 -4.608 0.552 1.00 96.00 124 THR A O 1
ATOM 977 N N . PRO A 1 125 ? -14.893 -6.844 0.422 1.00 94.75 125 PRO A N 1
ATOM 978 C CA . PRO A 1 125 ? -15.338 -6.842 -0.970 1.00 94.75 125 PRO A CA 1
ATOM 979 C C . PRO A 1 125 ? -16.717 -6.174 -1.075 1.00 94.75 125 PRO A C 1
ATOM 981 O O . PRO A 1 125 ? -17.645 -6.570 -0.373 1.00 94.75 125 PRO A O 1
ATOM 984 N N . CYS A 1 126 ? -16.865 -5.160 -1.928 1.00 94.88 126 CYS A N 1
ATOM 985 C CA . CYS A 1 126 ? -18.077 -4.325 -1.984 1.00 94.88 126 CYS A CA 1
ATOM 986 C C . CYS A 1 126 ? -18.675 -4.210 -3.396 1.00 94.88 126 CYS A C 1
ATOM 988 O O . CYS A 1 126 ? -19.306 -3.216 -3.760 1.00 94.88 126 CYS A O 1
ATOM 990 N N . GLY A 1 127 ? -18.479 -5.248 -4.203 1.00 91.38 127 GLY A N 1
ATOM 991 C CA . GLY A 1 127 ? -18.966 -5.342 -5.572 1.00 91.38 127 GLY A CA 1
ATOM 992 C C . GLY A 1 127 ? -17.858 -5.738 -6.536 1.00 91.38 127 GLY A C 1
ATOM 993 O O . GLY A 1 127 ? -16.720 -6.014 -6.150 1.00 91.38 127 GLY A O 1
ATOM 994 N N . THR A 1 128 ? -18.201 -5.755 -7.816 1.00 91.56 128 THR A N 1
ATOM 995 C CA . THR A 1 128 ? -17.296 -6.235 -8.854 1.00 91.56 128 THR A CA 1
ATOM 996 C C . THR A 1 128 ? -16.058 -5.357 -8.961 1.00 91.56 128 THR A C 1
ATOM 998 O O . THR A 1 128 ? -16.158 -4.147 -9.136 1.00 91.56 128 THR A O 1
ATOM 1001 N N . SER A 1 129 ? -14.889 -5.987 -8.868 1.00 91.75 129 SER A N 1
ATOM 1002 C CA . SER A 1 129 ? -13.569 -5.359 -8.831 1.00 91.75 129 SER A CA 1
ATOM 1003 C C . SER A 1 129 ? -13.318 -4.373 -7.679 1.00 91.75 129 SER A C 1
ATOM 1005 O O . SER A 1 129 ? -12.318 -3.655 -7.720 1.00 91.75 129 SER A O 1
ATOM 1007 N N . ARG A 1 130 ? -14.181 -4.324 -6.653 1.00 95.75 130 ARG A N 1
ATOM 1008 C CA . ARG A 1 130 ? -14.154 -3.266 -5.632 1.00 95.75 130 ARG A CA 1
ATOM 1009 C C . ARG A 1 130 ? -13.938 -3.808 -4.226 1.00 95.75 130 ARG A C 1
ATOM 1011 O O . ARG A 1 130 ? -14.560 -4.787 -3.813 1.00 95.75 130 ARG A O 1
ATOM 1018 N N . VAL A 1 131 ? -13.063 -3.138 -3.483 1.00 96.56 131 VAL A N 1
ATOM 1019 C CA . VAL A 1 131 ? -12.792 -3.419 -2.070 1.00 96.56 131 VAL A CA 1
ATOM 1020 C C . VAL A 1 131 ? -12.917 -2.122 -1.287 1.00 96.56 131 VAL A C 1
ATOM 1022 O O . VAL A 1 131 ? -12.189 -1.162 -1.539 1.00 96.56 131 VAL A O 1
ATOM 1025 N N . GLU A 1 132 ? -13.837 -2.093 -0.335 1.00 97.38 132 GLU A N 1
ATOM 1026 C CA . GLU A 1 132 ? -13.987 -0.993 0.606 1.00 97.38 132 GLU A CA 1
ATOM 1027 C C . GLU A 1 132 ? -12.983 -1.151 1.744 1.00 97.38 132 GLU A C 1
ATOM 1029 O O . GLU A 1 132 ? -12.788 -2.251 2.262 1.00 97.38 132 GLU A O 1
ATOM 1034 N N . LEU A 1 133 ? -12.370 -0.042 2.144 1.00 97.38 133 LEU A N 1
ATOM 1035 C CA . LEU A 1 133 ? -11.665 0.092 3.404 1.00 97.38 133 LEU A CA 1
ATOM 1036 C C . LEU A 1 133 ? -12.437 1.062 4.294 1.00 97.38 133 LEU A C 1
ATOM 1038 O O . LEU A 1 133 ? -12.631 2.212 3.913 1.00 97.38 133 LEU A O 1
ATOM 1042 N N . ALA A 1 134 ? -12.790 0.634 5.501 1.00 97.44 134 ALA A N 1
ATOM 1043 C CA . ALA A 1 134 ? -13.324 1.491 6.558 1.00 97.44 134 ALA A CA 1
ATOM 1044 C C . ALA A 1 134 ? -12.330 1.575 7.721 1.00 97.44 134 ALA A C 1
ATOM 1046 O O . ALA A 1 134 ? -11.685 0.572 8.025 1.00 97.44 134 ALA A O 1
ATOM 1047 N N . TRP A 1 135 ? -12.205 2.726 8.386 1.00 97.56 135 TRP A N 1
ATOM 1048 C CA . TRP A 1 135 ? -11.393 2.870 9.600 1.00 97.56 135 TRP A CA 1
ATOM 1049 C C . TRP A 1 135 ? -12.129 3.590 10.729 1.00 97.56 135 TRP A C 1
ATOM 1051 O O . TRP A 1 135 ? -13.015 4.411 10.490 1.00 97.56 135 TRP A O 1
ATOM 1061 N N . ASP A 1 136 ? -11.715 3.291 11.960 1.00 97.81 136 ASP A N 1
ATOM 1062 C CA . ASP A 1 136 ? -12.157 3.946 13.192 1.00 97.81 136 ASP A CA 1
ATOM 1063 C C . ASP A 1 136 ? -10.983 4.003 14.179 1.00 97.81 136 ASP A C 1
ATOM 1065 O O . ASP A 1 136 ? -10.355 2.981 14.464 1.00 97.81 136 ASP A O 1
ATOM 1069 N N . THR A 1 137 ? -10.655 5.186 14.697 1.00 97.69 137 THR A N 1
ATOM 1070 C CA . THR A 1 137 ? -9.634 5.354 15.741 1.00 97.69 137 THR A CA 1
ATOM 1071 C C . THR A 1 137 ? -10.163 5.023 17.140 1.00 97.69 137 THR A C 1
ATOM 1073 O O . THR A 1 137 ? -9.389 4.894 18.078 1.00 97.69 137 THR A O 1
ATOM 1076 N N . GLY A 1 138 ? -11.474 4.881 17.318 1.00 97.06 138 GLY A N 1
ATOM 1077 C CA . GLY A 1 138 ? -12.135 4.806 18.619 1.00 97.06 138 GLY A CA 1
ATOM 1078 C C . GLY A 1 138 ? -12.265 6.168 19.307 1.00 97.06 138 GLY A C 1
ATOM 1079 O O . GLY A 1 138 ? -12.775 6.232 20.424 1.00 97.06 138 GLY A O 1
ATOM 1080 N N . ALA A 1 139 ? -11.805 7.252 18.675 1.00 96.69 139 ALA A N 1
ATOM 1081 C CA . ALA A 1 139 ? -11.983 8.613 19.165 1.00 96.69 139 ALA A CA 1
ATOM 1082 C C . ALA A 1 139 ? -13.392 9.155 18.828 1.00 96.69 139 ALA A C 1
ATOM 1084 O O . ALA A 1 139 ? -14.109 8.574 18.000 1.00 96.69 139 ALA A O 1
ATOM 1085 N N . PRO A 1 140 ? -13.816 10.269 19.451 1.00 94.56 140 PRO A N 1
ATOM 1086 C CA . PRO A 1 140 ? -15.013 10.996 19.034 1.00 94.56 140 PRO A CA 1
ATOM 1087 C C . PRO A 1 140 ? -14.951 11.389 17.551 1.00 94.56 140 PRO A C 1
ATOM 1089 O O . PRO A 1 140 ? -13.870 11.594 17.000 1.00 94.56 140 PRO A O 1
ATOM 1092 N N . GLU A 1 141 ? -16.107 11.463 16.892 1.00 92.31 141 GLU A N 1
ATOM 1093 C CA . GLU A 1 141 ? -16.191 11.699 15.440 1.00 92.31 141 GLU A CA 1
ATOM 1094 C C . GLU A 1 141 ? -15.581 13.046 15.028 1.00 92.31 141 GLU A C 1
ATOM 1096 O O . GLU A 1 141 ? -14.967 13.169 13.972 1.00 92.31 141 GLU A O 1
ATOM 1101 N N . GLU A 1 142 ? -15.687 14.030 15.912 1.00 90.44 142 GLU A N 1
ATOM 1102 C CA . GLU A 1 142 ? -15.162 15.380 15.780 1.00 90.44 142 GLU A CA 1
ATOM 1103 C C . GLU A 1 142 ? -13.638 15.493 15.962 1.00 90.44 142 GLU A C 1
ATOM 1105 O O . GLU A 1 142 ? -13.093 16.591 15.841 1.00 90.44 142 GLU A O 1
ATOM 1110 N N . ALA A 1 143 ? -12.923 14.402 16.260 1.00 89.75 143 ALA A N 1
ATOM 1111 C CA . ALA A 1 143 ? -11.468 14.443 16.366 1.00 89.75 143 ALA A CA 1
ATOM 1112 C C . ALA A 1 143 ? -10.823 14.585 14.974 1.00 89.75 143 ALA A C 1
ATOM 1114 O O . ALA A 1 143 ? -10.963 13.722 14.103 1.00 89.75 143 ALA A O 1
ATOM 1115 N N . THR A 1 144 ? -10.073 15.675 14.778 1.00 83.50 144 THR A N 1
ATOM 1116 C CA . THR A 1 144 ? -9.476 16.049 13.480 1.00 83.50 144 THR A CA 1
ATOM 1117 C C . THR A 1 144 ? -7.955 16.207 13.505 1.00 83.50 144 THR A C 1
ATOM 1119 O O . THR A 1 144 ? -7.392 16.663 12.517 1.00 83.50 144 THR A O 1
ATOM 1122 N N . ASP A 1 145 ? -7.265 15.893 14.606 1.00 86.50 145 ASP A N 1
ATOM 1123 C CA . ASP A 1 145 ? -5.797 16.022 14.665 1.00 86.50 145 ASP A CA 1
ATOM 1124 C C . ASP A 1 145 ? -5.161 15.005 15.625 1.00 86.50 145 ASP A C 1
ATOM 1126 O O . ASP A 1 145 ? -4.633 13.976 15.198 1.00 86.50 145 ASP A O 1
ATOM 1130 N N . VAL A 1 146 ? -5.287 15.239 16.934 1.00 90.19 146 VAL A N 1
ATOM 1131 C CA . VAL A 1 146 ? -4.879 14.272 17.963 1.00 90.19 146 VAL A CA 1
ATOM 1132 C C . VAL A 1 146 ? -5.948 13.193 18.094 1.00 90.19 146 VAL A C 1
ATOM 1134 O O . VAL A 1 146 ? -7.137 13.500 18.089 1.00 90.19 146 VAL A O 1
ATOM 1137 N N . ASP A 1 147 ? -5.517 11.936 18.192 1.00 94.00 147 ASP A N 1
ATOM 1138 C CA . ASP A 1 147 ? -6.360 10.733 18.203 1.00 94.00 147 ASP A CA 1
ATOM 1139 C C . ASP A 1 147 ? -7.155 10.499 16.901 1.00 94.00 147 ASP A C 1
ATOM 1141 O O . ASP A 1 147 ? -7.970 9.577 16.820 1.00 94.00 147 ASP A O 1
ATOM 1145 N N . ALA A 1 148 ? -6.875 11.291 15.865 1.00 95.88 148 ALA A N 1
ATOM 1146 C CA . ALA A 1 148 ? -7.326 11.103 14.494 1.00 95.88 148 ALA A CA 1
ATOM 1147 C C . ALA A 1 148 ? -6.173 10.579 13.621 1.00 95.88 148 ALA A C 1
ATOM 1149 O O . ALA A 1 148 ? -5.003 10.612 14.014 1.00 95.88 148 ALA A O 1
ATOM 1150 N N . VAL A 1 149 ? -6.497 10.104 12.418 1.00 95.94 149 VAL A N 1
ATOM 1151 C CA . VAL A 1 149 ? -5.494 9.654 11.443 1.00 95.94 149 VAL A CA 1
ATOM 1152 C C . VAL A 1 149 ? -5.670 10.361 10.113 1.00 95.94 149 VAL A C 1
ATOM 1154 O O . VAL A 1 149 ? -6.788 10.541 9.643 1.00 95.94 149 VAL A O 1
ATOM 1157 N N . SER A 1 150 ? -4.553 10.712 9.486 1.00 95.38 150 SER A N 1
ATOM 1158 C CA . SER A 1 150 ? -4.452 11.169 8.105 1.00 95.38 150 SER A CA 1
ATOM 1159 C C . SER A 1 150 ? -4.128 9.967 7.208 1.00 95.38 150 SER A C 1
ATOM 1161 O O . SER A 1 150 ? -3.037 9.392 7.321 1.00 95.38 150 SER A O 1
ATOM 1163 N N . PRO A 1 151 ? -5.049 9.550 6.321 1.00 95.56 151 PRO A N 1
ATOM 1164 C CA . PRO A 1 151 ? -4.770 8.537 5.311 1.00 95.56 151 PRO A CA 1
ATOM 1165 C C . PRO A 1 151 ? -3.798 9.081 4.261 1.00 95.56 151 PRO A C 1
ATOM 1167 O O . PRO A 1 151 ? -4.022 10.141 3.667 1.00 95.56 151 PRO A O 1
ATOM 1170 N N . TRP A 1 152 ? -2.705 8.362 4.026 1.00 95.69 152 TRP A N 1
ATOM 1171 C CA . TRP A 1 152 ? -1.683 8.713 3.047 1.00 95.69 152 TRP A CA 1
ATOM 1172 C C . TRP A 1 152 ? -1.643 7.662 1.951 1.00 95.69 152 TRP A C 1
ATOM 1174 O O . TRP A 1 152 ? -1.428 6.484 2.230 1.00 95.69 152 TRP A O 1
ATOM 1184 N N . TRP A 1 153 ? -1.785 8.089 0.700 1.00 96.62 153 TRP A N 1
ATOM 1185 C CA . TRP A 1 153 ? -1.502 7.238 -0.448 1.00 96.62 153 TRP A CA 1
ATOM 1186 C C . TRP A 1 153 ? -0.103 7.540 -0.977 1.00 96.62 153 TRP A C 1
ATOM 1188 O O . TRP A 1 153 ? 0.166 8.614 -1.521 1.00 96.62 153 TRP A O 1
ATOM 1198 N N . ILE A 1 154 ? 0.804 6.588 -0.785 1.00 96.25 154 ILE A N 1
ATOM 1199 C CA . ILE A 1 154 ? 2.204 6.670 -1.193 1.00 96.25 154 ILE A CA 1
ATOM 1200 C C . ILE A 1 154 ? 2.345 5.922 -2.512 1.00 96.25 154 ILE A C 1
ATOM 1202 O O . ILE A 1 154 ? 2.233 4.695 -2.550 1.00 96.25 154 ILE A O 1
ATOM 1206 N N . PHE A 1 155 ? 2.616 6.649 -3.590 1.00 96.31 155 PHE A N 1
ATOM 1207 C CA . PHE A 1 155 ? 2.815 6.047 -4.902 1.00 96.31 155 PHE A CA 1
ATOM 1208 C C . PHE A 1 155 ? 4.145 5.295 -4.962 1.00 96.31 155 PHE A C 1
ATOM 1210 O O . PHE A 1 155 ? 5.146 5.706 -4.368 1.00 96.31 155 PHE A O 1
ATOM 1217 N N . ALA A 1 156 ? 4.177 4.202 -5.721 1.00 93.00 156 ALA A N 1
ATOM 1218 C CA . ALA A 1 156 ? 5.425 3.515 -5.998 1.00 93.00 156 ALA A CA 1
ATOM 1219 C C . ALA A 1 156 ? 6.371 4.439 -6.793 1.00 93.00 156 ALA A C 1
ATOM 1221 O O . ALA A 1 156 ? 5.930 5.047 -7.778 1.00 93.00 156 ALA A O 1
ATOM 1222 N N . PRO A 1 157 ? 7.656 4.562 -6.400 1.00 89.94 157 PRO A N 1
ATOM 1223 C CA . PRO A 1 157 ? 8.580 5.502 -7.028 1.00 89.94 157 PRO A CA 1
ATOM 1224 C C . PRO A 1 157 ? 8.628 5.349 -8.547 1.00 89.94 157 PRO A C 1
ATOM 1226 O O . PRO A 1 157 ? 8.683 4.230 -9.054 1.00 89.94 157 PRO A O 1
ATOM 1229 N N . ASN A 1 158 ? 8.628 6.476 -9.260 1.00 90.62 158 ASN A N 1
ATOM 1230 C CA . ASN A 1 158 ? 8.656 6.587 -10.727 1.00 90.62 158 ASN A CA 1
ATOM 1231 C C . ASN A 1 158 ? 7.439 6.010 -11.489 1.00 90.62 158 ASN A C 1
ATOM 1233 O O . ASN A 1 158 ? 7.076 6.574 -12.516 1.00 90.62 158 ASN A O 1
ATOM 1237 N N . THR A 1 159 ? 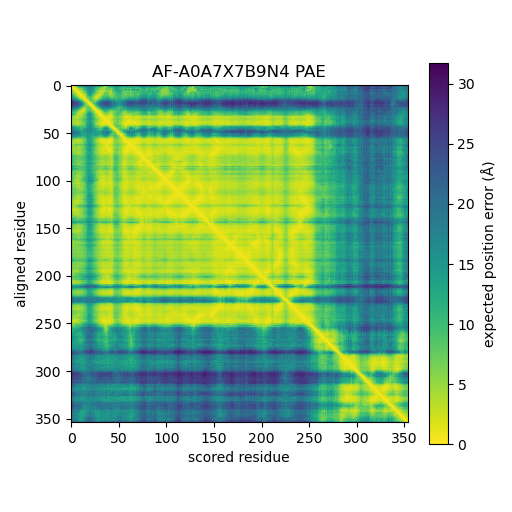6.768 4.962 -11.000 1.00 89.50 159 THR A N 1
ATOM 1238 C CA . THR A 1 159 ? 5.682 4.271 -11.733 1.00 89.50 159 THR A CA 1
ATOM 1239 C C . THR A 1 159 ? 4.501 5.176 -12.088 1.00 89.50 159 THR A C 1
ATOM 1241 O O . THR A 1 159 ? 3.929 5.066 -13.169 1.00 89.50 159 THR A O 1
ATOM 1244 N N . TRP A 1 160 ? 4.154 6.115 -11.206 1.00 93.19 160 TRP A N 1
ATOM 1245 C CA . TRP A 1 160 ? 3.037 7.039 -11.395 1.00 93.19 160 TRP A CA 1
ATOM 1246 C C . TRP A 1 160 ? 3.276 8.050 -12.531 1.00 93.19 160 TRP A C 1
ATOM 1248 O O . TRP A 1 160 ? 2.323 8.654 -13.012 1.00 93.19 160 TRP A O 1
ATOM 1258 N N . ARG A 1 161 ? 4.529 8.217 -12.986 1.00 93.44 161 ARG A N 1
ATOM 1259 C CA . ARG A 1 161 ? 4.898 9.070 -14.130 1.00 93.44 161 ARG A CA 1
ATOM 1260 C C . ARG A 1 161 ? 4.819 8.359 -15.478 1.00 93.44 161 ARG A C 1
ATOM 1262 O O . ARG A 1 161 ? 4.860 9.024 -16.506 1.00 93.44 161 ARG A O 1
ATOM 1269 N N . GLU A 1 162 ? 4.726 7.031 -15.497 1.00 89.75 162 GLU A N 1
ATOM 1270 C CA . GLU A 1 162 ? 4.660 6.235 -16.735 1.00 89.75 162 GLU A CA 1
ATOM 1271 C C . GLU A 1 162 ? 3.263 6.247 -17.383 1.00 89.75 162 GLU A C 1
ATOM 1273 O O . GLU A 1 162 ? 3.034 5.573 -18.389 1.00 89.75 162 GLU A O 1
ATOM 1278 N N . GLY A 1 163 ? 2.320 6.981 -16.794 1.00 90.69 163 GLY A N 1
ATOM 1279 C CA . GLY A 1 163 ? 0.911 6.951 -17.143 1.00 90.69 163 GLY A CA 1
ATOM 1280 C C . GLY A 1 163 ? 0.179 8.239 -16.804 1.00 90.69 163 GLY A C 1
ATOM 1281 O O . GLY A 1 163 ? 0.786 9.239 -16.420 1.00 90.69 163 GLY A O 1
ATOM 1282 N N . THR A 1 164 ? -1.145 8.210 -16.937 1.00 95.19 164 THR A N 1
ATOM 1283 C CA . THR A 1 164 ? -1.999 9.322 -16.519 1.00 95.19 164 THR A CA 1
ATOM 1284 C C . THR A 1 164 ? -2.317 9.230 -15.032 1.00 95.19 164 THR A C 1
ATOM 1286 O O . THR A 1 164 ? -2.509 8.148 -14.471 1.00 95.19 164 THR A O 1
ATOM 1289 N N . LEU A 1 165 ? -2.395 10.392 -14.394 1.00 96.56 165 LEU A N 1
ATOM 1290 C CA . LEU A 1 165 ? -2.867 10.545 -13.029 1.00 96.56 165 LEU A CA 1
ATOM 1291 C C . LEU A 1 165 ? -3.883 11.680 -13.020 1.00 96.56 165 LEU A C 1
ATOM 1293 O O . LEU A 1 165 ? -3.617 12.736 -13.590 1.00 96.56 165 LEU A O 1
ATOM 1297 N N . ALA A 1 166 ? -5.040 11.483 -12.403 1.00 95.88 166 ALA A N 1
ATOM 1298 C CA . ALA A 1 166 ? -6.076 12.501 -12.308 1.00 95.88 166 ALA A CA 1
ATOM 1299 C C . ALA A 1 166 ? -6.735 12.495 -10.930 1.00 95.88 166 ALA A C 1
ATOM 1301 O O . ALA A 1 166 ? -6.866 11.441 -10.313 1.00 95.88 166 ALA A O 1
ATOM 1302 N N . PHE A 1 167 ? -7.170 13.671 -10.480 1.00 95.50 167 PHE A N 1
ATOM 1303 C CA . PHE A 1 167 ? -7.917 13.873 -9.238 1.00 95.50 167 PHE A CA 1
ATOM 1304 C C . PHE A 1 167 ? -9.208 14.620 -9.558 1.00 95.50 167 PHE A C 1
ATOM 1306 O O . PHE A 1 167 ? -9.167 15.691 -10.164 1.00 95.50 167 PHE A O 1
ATOM 1313 N N . GLY A 1 168 ? -10.358 14.027 -9.232 1.00 93.56 168 GLY A N 1
ATOM 1314 C CA . GLY A 1 168 ? -11.662 14.626 -9.535 1.00 93.56 168 GLY A CA 1
ATOM 1315 C C . GLY A 1 168 ? -11.871 14.893 -11.032 1.00 93.56 168 GLY A C 1
ATOM 1316 O O . GLY A 1 168 ? -12.551 15.843 -11.402 1.00 93.56 168 GLY A O 1
ATOM 1317 N N . GLY A 1 169 ? -11.236 14.092 -11.896 1.00 92.75 169 GLY A N 1
ATOM 1318 C CA . GLY A 1 169 ? -11.252 14.257 -13.353 1.00 92.75 169 GLY A CA 1
ATOM 1319 C C . GLY A 1 169 ? -10.216 15.239 -13.915 1.00 92.75 169 GLY A C 1
ATOM 1320 O O . GLY A 1 169 ? -9.989 15.238 -15.122 1.00 92.75 169 GLY A O 1
ATOM 1321 N N . ALA A 1 170 ? -9.536 16.030 -13.080 1.00 95.38 170 ALA A N 1
ATOM 1322 C CA . ALA A 1 170 ? -8.463 16.914 -13.524 1.00 95.38 170 ALA A CA 1
ATOM 1323 C C . ALA A 1 170 ? -7.129 16.158 -13.598 1.00 95.38 170 ALA A C 1
ATOM 1325 O O . ALA A 1 170 ? -6.667 15.601 -12.600 1.00 95.38 170 ALA A O 1
ATOM 1326 N N . THR A 1 171 ? -6.492 16.148 -14.771 1.00 96.69 171 THR A N 1
ATOM 1327 C CA . THR A 1 171 ? -5.177 15.521 -14.962 1.00 96.69 171 THR A CA 1
ATOM 1328 C C . THR A 1 171 ? -4.103 16.248 -14.156 1.00 96.69 171 THR A C 1
ATOM 1330 O O . THR A 1 171 ? -3.935 17.463 -14.256 1.00 96.69 171 THR A O 1
ATOM 1333 N N . TYR A 1 172 ? -3.341 15.487 -13.380 1.00 96.44 172 TYR A N 1
ATOM 1334 C CA . TYR A 1 172 ? -2.178 15.964 -12.657 1.00 96.44 172 TYR A CA 1
ATOM 1335 C C . TYR A 1 172 ? -0.972 16.060 -13.595 1.00 96.44 172 TYR A C 1
ATOM 1337 O O . TYR A 1 172 ? -0.605 15.085 -14.249 1.00 96.44 172 TYR A O 1
ATOM 1345 N N . ALA A 1 173 ? -0.347 17.236 -13.640 1.00 96.88 173 ALA A N 1
ATOM 1346 C CA . ALA A 1 173 ? 0.881 17.475 -14.389 1.00 96.88 173 ALA A CA 1
ATOM 1347 C C . ALA A 1 173 ? 2.101 17.324 -13.456 1.00 96.88 173 ALA A C 1
ATOM 1349 O O . ALA A 1 173 ? 2.259 18.155 -12.553 1.00 96.88 173 ALA A O 1
ATOM 1350 N N . PRO A 1 174 ? 2.962 16.305 -13.658 1.00 96.81 174 PRO A N 1
ATOM 1351 C CA . PRO A 1 174 ? 4.174 16.119 -12.860 1.00 96.81 174 PRO A CA 1
ATOM 1352 C C . PRO A 1 174 ? 5.125 17.312 -12.985 1.00 96.81 174 PRO A C 1
ATOM 1354 O O . PRO A 1 174 ? 5.253 17.896 -14.065 1.00 96.81 174 PRO A O 1
ATOM 1357 N N . LYS A 1 175 ? 5.844 17.643 -11.911 1.00 97.50 175 LYS A N 1
ATOM 1358 C CA . LYS A 1 175 ? 6.873 18.693 -11.946 1.00 97.50 175 LYS A CA 1
ATOM 1359 C C . LYS A 1 175 ? 8.114 18.237 -12.712 1.00 97.50 175 LYS A C 1
ATOM 1361 O O . LYS A 1 175 ? 8.411 17.044 -12.814 1.00 97.50 175 LYS A O 1
ATOM 1366 N N . SER A 1 176 ? 8.859 19.180 -13.273 1.00 96.75 176 SER A N 1
ATOM 1367 C CA . SER A 1 176 ? 10.157 18.887 -13.882 1.00 96.75 176 SER A CA 1
ATOM 1368 C C . SER A 1 176 ? 11.228 18.622 -12.821 1.00 96.75 176 SER A C 1
ATOM 1370 O O . SER A 1 176 ? 11.147 19.103 -11.691 1.00 96.75 176 SER A O 1
ATOM 1372 N N . ASP A 1 177 ? 12.287 17.904 -13.197 1.00 95.56 177 ASP A N 1
ATOM 1373 C CA . ASP A 1 177 ? 13.432 17.663 -12.314 1.00 95.56 177 ASP A CA 1
ATOM 1374 C C . ASP A 1 177 ? 14.054 18.971 -11.810 1.00 95.56 177 ASP A C 1
ATOM 1376 O O . ASP A 1 177 ? 14.458 19.048 -10.656 1.00 95.56 177 ASP A O 1
ATOM 1380 N N . ALA A 1 178 ? 14.115 20.006 -12.655 1.00 96.06 178 ALA A N 1
ATOM 1381 C CA . ALA A 1 178 ? 14.660 21.310 -12.283 1.00 96.06 178 ALA A CA 1
ATOM 1382 C C . ALA A 1 178 ? 13.818 21.992 -11.192 1.00 96.06 178 ALA A C 1
ATOM 1384 O O . ALA A 1 178 ? 14.376 22.521 -10.231 1.00 96.06 178 ALA A O 1
ATOM 1385 N N . GLU A 1 179 ? 12.486 21.931 -11.301 1.00 97.38 179 GLU A N 1
ATOM 1386 C CA . GLU A 1 179 ? 11.578 22.442 -10.267 1.00 97.38 179 GLU A CA 1
ATOM 1387 C C . GLU A 1 179 ? 11.749 21.683 -8.948 1.00 97.38 179 GLU A C 1
ATOM 1389 O O . GLU A 1 179 ? 11.836 22.303 -7.888 1.00 97.38 179 GLU A O 1
ATOM 1394 N N . LEU A 1 180 ? 11.835 20.350 -8.997 1.00 96.81 180 LEU A N 1
ATOM 1395 C CA . LEU A 1 180 ? 11.992 19.525 -7.797 1.00 96.81 180 LEU A CA 1
ATOM 1396 C C . LEU A 1 180 ? 13.363 19.715 -7.136 1.00 96.81 180 LEU A C 1
ATOM 1398 O O . LEU A 1 180 ? 13.445 19.791 -5.914 1.00 96.81 180 LEU A O 1
ATOM 1402 N N . LEU A 1 181 ? 14.434 19.852 -7.922 1.00 93.94 181 LEU A N 1
ATOM 1403 C CA . LEU A 1 181 ? 15.782 20.145 -7.421 1.00 93.94 181 LEU A CA 1
ATOM 1404 C C . LEU A 1 181 ? 15.869 21.508 -6.732 1.00 93.94 181 LEU A C 1
ATOM 1406 O O . LEU A 1 181 ? 16.588 21.649 -5.744 1.00 93.94 181 LEU A O 1
ATOM 1410 N N . ALA A 1 182 ? 15.133 22.501 -7.232 1.00 96.31 182 ALA A N 1
ATOM 1411 C CA . ALA A 1 182 ? 15.051 23.819 -6.611 1.00 96.31 182 ALA A CA 1
ATOM 1412 C C . ALA A 1 182 ? 14.262 23.810 -5.285 1.00 96.31 182 ALA A C 1
ATOM 1414 O O . ALA A 1 182 ? 14.359 24.762 -4.513 1.00 96.31 182 ALA A O 1
ATOM 1415 N N . ASN A 1 183 ? 13.502 22.744 -5.004 1.00 95.88 183 ASN A N 1
ATOM 1416 C CA . ASN A 1 183 ? 12.636 22.611 -3.835 1.00 95.88 183 ASN A CA 1
ATOM 1417 C C . ASN A 1 183 ? 12.966 21.319 -3.064 1.00 95.88 183 ASN A C 1
ATOM 1419 O O . ASN A 1 183 ? 12.221 20.341 -3.153 1.00 95.88 183 ASN A O 1
ATOM 1423 N N . PRO A 1 184 ? 14.049 21.292 -2.262 1.00 88.81 184 PRO A N 1
ATOM 1424 C CA . PRO A 1 184 ? 14.528 20.067 -1.609 1.00 88.81 184 PRO A CA 1
ATOM 1425 C C . PRO A 1 184 ? 13.521 19.433 -0.633 1.00 88.81 184 PRO A C 1
ATOM 1427 O O . PRO A 1 184 ? 13.605 18.240 -0.358 1.00 88.81 184 PRO A O 1
ATOM 1430 N N . ASN A 1 185 ? 12.542 20.203 -0.144 1.00 92.31 185 ASN A N 1
ATOM 1431 C CA . ASN A 1 185 ? 11.462 19.713 0.722 1.00 92.31 185 ASN A CA 1
ATOM 1432 C C . ASN A 1 185 ? 10.248 19.162 -0.057 1.00 92.31 185 ASN A C 1
ATOM 1434 O O . ASN A 1 185 ? 9.261 18.744 0.549 1.00 92.31 185 ASN A O 1
ATOM 1438 N N . GLY A 1 186 ? 10.316 19.153 -1.390 1.00 96.06 186 GLY A N 1
ATOM 1439 C CA . GLY A 1 186 ? 9.217 18.808 -2.282 1.00 96.06 186 GLY A CA 1
ATOM 1440 C C . GLY A 1 186 ? 8.279 19.979 -2.577 1.00 96.06 186 GLY A C 1
ATOM 1441 O O . GLY A 1 186 ? 8.280 21.008 -1.902 1.00 96.06 186 GLY A O 1
ATOM 1442 N N . ILE A 1 187 ? 7.465 19.808 -3.615 1.00 98.06 187 ILE A N 1
ATOM 1443 C CA . ILE A 1 187 ? 6.445 20.761 -4.051 1.00 98.06 187 ILE A CA 1
ATOM 1444 C C . ILE A 1 187 ? 5.081 20.225 -3.635 1.00 98.06 187 ILE A C 1
ATOM 1446 O O . ILE A 1 187 ? 4.736 19.081 -3.936 1.00 98.06 187 ILE A O 1
ATOM 1450 N N . GLN A 1 188 ? 4.297 21.061 -2.955 1.00 97.88 188 GLN A N 1
ATOM 1451 C CA . GLN A 1 188 ? 2.938 20.719 -2.551 1.00 97.88 188 GLN A CA 1
ATOM 1452 C C . GLN A 1 188 ? 1.908 21.224 -3.564 1.00 97.88 188 GLN A C 1
ATOM 1454 O O . GLN A 1 188 ? 2.029 22.321 -4.104 1.00 97.88 188 GLN A O 1
ATOM 1459 N N . THR A 1 189 ? 0.886 20.423 -3.847 1.00 97.56 189 THR A N 1
ATOM 1460 C CA . THR A 1 189 ? -0.227 20.778 -4.737 1.00 97.56 189 THR A CA 1
ATOM 1461 C C . THR A 1 189 ? -1.536 20.312 -4.113 1.00 97.56 189 THR A C 1
ATOM 1463 O O . THR A 1 189 ? -1.671 19.140 -3.769 1.00 97.56 189 THR A O 1
ATOM 1466 N N . GLY A 1 190 ? -2.496 21.223 -3.947 1.00 96.75 190 GLY A N 1
ATOM 1467 C CA . GLY A 1 190 ? -3.843 20.867 -3.503 1.00 96.75 190 GLY A CA 1
ATOM 1468 C C . GLY A 1 190 ? -4.586 20.108 -4.598 1.00 96.75 190 GLY A C 1
ATOM 1469 O O . GLY A 1 190 ? -4.539 20.505 -5.762 1.00 96.75 190 GLY A O 1
ATOM 1470 N N . VAL A 1 191 ? -5.255 19.020 -4.230 1.00 95.62 191 VAL A N 1
ATOM 1471 C CA . VAL A 1 191 ? -6.076 18.212 -5.141 1.00 95.62 191 VAL A CA 1
ATOM 1472 C C . VAL A 1 191 ? -7.384 17.818 -4.468 1.00 95.62 191 VAL A C 1
ATOM 1474 O O . VAL A 1 191 ? -7.481 17.815 -3.241 1.00 95.62 191 VAL A O 1
ATOM 1477 N N . SER A 1 192 ? -8.393 17.482 -5.266 1.00 94.44 192 SER A N 1
ATOM 1478 C CA . SER A 1 192 ? -9.723 17.125 -4.773 1.00 94.44 192 SER A CA 1
ATOM 1479 C C . SER A 1 192 ? -10.373 16.034 -5.612 1.00 94.44 192 SER A C 1
ATOM 1481 O O . SER A 1 192 ? -10.121 15.942 -6.812 1.00 94.44 192 SER A O 1
ATOM 1483 N N . GLY A 1 193 ? -11.262 15.266 -4.987 1.00 93.12 193 GLY A N 1
ATOM 1484 C CA . GLY A 1 193 ? -12.007 14.176 -5.613 1.00 93.12 193 GLY A CA 1
ATOM 1485 C C . GLY A 1 193 ? -11.218 12.872 -5.754 1.00 93.12 193 GLY A C 1
ATOM 1486 O O . GLY A 1 193 ? -10.100 12.732 -5.261 1.00 93.12 193 GLY A O 1
ATOM 1487 N N . ASN A 1 194 ? -11.832 11.906 -6.438 1.00 94.94 194 ASN A N 1
ATOM 1488 C CA . ASN A 1 194 ? -11.284 10.559 -6.612 1.00 94.94 194 ASN A CA 1
ATOM 1489 C C . ASN A 1 194 ? -9.963 10.590 -7.374 1.00 94.94 194 ASN A C 1
ATOM 1491 O O . ASN A 1 194 ? -9.849 11.330 -8.356 1.00 94.94 194 ASN A O 1
ATOM 1495 N N . LEU A 1 195 ? -9.012 9.742 -6.980 1.00 95.19 195 LEU A N 1
ATOM 1496 C CA . LEU A 1 195 ? -7.809 9.543 -7.777 1.00 95.19 195 LEU A CA 1
ATOM 1497 C C . LEU A 1 195 ? -8.040 8.423 -8.786 1.00 95.19 195 LEU A C 1
ATOM 1499 O O . LEU A 1 195 ? -8.420 7.314 -8.421 1.00 95.19 195 LEU A O 1
ATOM 1503 N N . ALA A 1 196 ? -7.760 8.719 -10.048 1.00 95.75 196 ALA A N 1
ATOM 1504 C CA . ALA A 1 196 ? -7.738 7.764 -11.140 1.00 95.75 196 ALA A CA 1
ATOM 1505 C C . ALA A 1 196 ? -6.326 7.712 -11.733 1.00 95.75 196 ALA A C 1
ATOM 1507 O O . ALA A 1 196 ? -5.759 8.742 -12.103 1.00 95.75 196 ALA A O 1
ATOM 1508 N N . ALA A 1 197 ? -5.756 6.516 -11.826 1.00 95.75 197 ALA A N 1
ATOM 1509 C CA . ALA A 1 197 ? -4.478 6.279 -12.486 1.00 95.75 197 ALA A CA 1
ATOM 1510 C C . ALA A 1 197 ? -4.715 5.448 -13.748 1.00 95.75 197 ALA A C 1
ATOM 1512 O O . ALA A 1 197 ? -5.430 4.451 -13.677 1.00 95.75 197 ALA A O 1
ATOM 1513 N N . ASN A 1 198 ? -4.099 5.818 -14.875 1.00 94.56 198 ASN A N 1
ATOM 1514 C CA . ASN A 1 198 ? -4.187 5.110 -16.161 1.00 94.56 198 ASN A CA 1
ATOM 1515 C C . ASN A 1 198 ? -5.632 4.772 -16.582 1.00 94.56 198 ASN A C 1
ATOM 1517 O O . ASN A 1 198 ? -5.900 3.652 -17.022 1.00 94.56 198 ASN A O 1
ATOM 1521 N N . ALA A 1 199 ? -6.577 5.700 -16.400 1.00 89.81 199 ALA A N 1
ATOM 1522 C CA . ALA A 1 199 ? -8.008 5.441 -16.602 1.00 89.81 199 ALA A CA 1
ATOM 1523 C C . ALA A 1 199 ? -8.342 4.992 -18.039 1.00 89.81 199 ALA A C 1
ATOM 1525 O O . ALA A 1 199 ? -9.247 4.190 -18.258 1.00 89.81 199 ALA A O 1
ATOM 1526 N N . GLU A 1 200 ? -7.573 5.464 -19.018 1.00 88.75 200 GLU A N 1
ATOM 1527 C CA . GLU A 1 200 ? -7.680 5.114 -20.435 1.00 88.75 200 GLU A CA 1
ATOM 1528 C C . GLU A 1 200 ? -7.130 3.723 -20.785 1.00 88.75 200 GLU A C 1
ATOM 1530 O O . GLU A 1 200 ? -7.363 3.228 -21.887 1.00 88.75 200 GLU A O 1
ATOM 1535 N N . ASN A 1 201 ? -6.402 3.078 -19.870 1.00 88.88 201 ASN A N 1
ATOM 1536 C CA . ASN A 1 201 ? -5.813 1.762 -20.082 1.00 88.88 201 ASN A CA 1
ATOM 1537 C C . ASN A 1 201 ? -6.370 0.768 -19.056 1.00 88.88 201 ASN A C 1
ATOM 1539 O O . ASN A 1 201 ? -5.780 0.609 -17.986 1.00 88.88 201 ASN A O 1
ATOM 1543 N N . PRO A 1 202 ? -7.457 0.041 -19.375 1.00 80.00 202 PRO A N 1
ATOM 1544 C CA . PRO A 1 202 ? -8.137 -0.829 -18.420 1.00 80.00 202 PRO A CA 1
ATOM 1545 C C . PRO A 1 202 ? -7.192 -1.799 -17.698 1.00 80.00 202 PRO A C 1
ATOM 1547 O O . PRO A 1 202 ? -7.204 -1.867 -16.473 1.00 80.00 202 PRO A O 1
ATOM 1550 N N . GLY A 1 203 ? -6.285 -2.465 -18.423 1.00 84.06 203 GLY A N 1
ATOM 1551 C CA . GLY A 1 203 ? -5.333 -3.416 -17.833 1.00 84.06 203 GLY A CA 1
ATOM 1552 C C . GLY A 1 203 ? -4.340 -2.788 -16.846 1.00 84.06 203 GLY A C 1
ATOM 1553 O O . GLY A 1 203 ? -3.786 -3.485 -16.002 1.00 84.06 203 GLY A O 1
ATOM 1554 N N . ARG A 1 204 ? -4.125 -1.470 -16.907 1.00 88.75 204 ARG A N 1
ATOM 1555 C CA . ARG A 1 204 ? -3.220 -0.733 -16.011 1.00 88.75 204 ARG A CA 1
ATOM 1556 C C . ARG A 1 204 ? -3.944 0.147 -14.998 1.00 88.75 204 ARG A C 1
ATOM 1558 O O . ARG A 1 204 ? -3.332 0.496 -13.991 1.00 88.75 204 ARG A O 1
ATOM 1565 N N . GLY A 1 205 ? -5.191 0.502 -15.282 1.00 92.69 205 GLY A N 1
ATOM 1566 C CA . GLY A 1 205 ? -5.928 1.522 -14.564 1.00 92.69 205 GLY A CA 1
ATOM 1567 C C . GLY A 1 205 ? -6.493 1.051 -13.240 1.00 92.69 205 GLY A C 1
ATOM 1568 O O . GLY A 1 205 ? -6.849 -0.114 -13.082 1.00 92.69 205 GLY A O 1
ATOM 1569 N N . TYR A 1 206 ? -6.575 1.962 -12.286 1.00 95.62 206 TYR A N 1
ATOM 1570 C CA . TYR A 1 206 ? -7.286 1.764 -11.030 1.00 95.62 206 TYR A CA 1
ATOM 1571 C C . TYR A 1 206 ? -7.799 3.114 -10.540 1.00 95.62 206 TYR A C 1
ATOM 1573 O O . TYR A 1 206 ? -7.264 4.167 -10.901 1.00 95.62 206 TYR A O 1
ATOM 1581 N N . THR A 1 207 ? -8.842 3.078 -9.724 1.00 96.31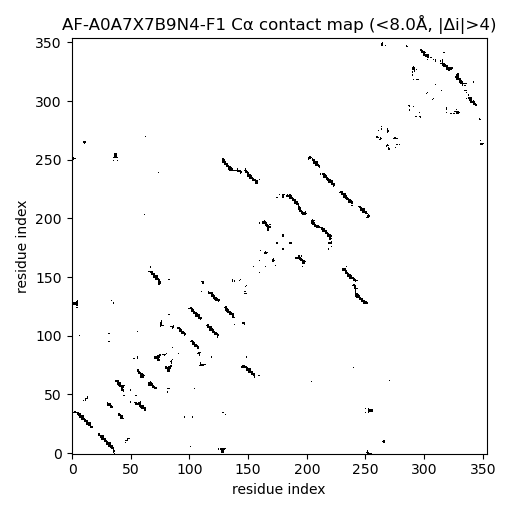 207 THR A N 1
ATOM 1582 C CA . THR A 1 207 ? -9.387 4.262 -9.066 1.00 96.31 207 THR A CA 1
ATOM 1583 C C . THR A 1 207 ? -9.414 4.020 -7.571 1.00 96.31 207 THR A C 1
ATOM 1585 O O . THR A 1 207 ? -9.611 2.898 -7.108 1.00 96.31 207 THR A O 1
ATOM 1588 N N . ILE A 1 208 ? -9.178 5.076 -6.810 1.00 96.00 208 ILE A N 1
ATOM 1589 C CA . ILE A 1 208 ? -9.442 5.072 -5.383 1.00 96.00 208 ILE A CA 1
ATOM 1590 C C . ILE A 1 208 ? -10.419 6.209 -5.117 1.00 96.00 208 ILE A C 1
ATOM 1592 O O . ILE A 1 208 ? -10.159 7.383 -5.404 1.00 96.00 208 ILE A O 1
ATOM 1596 N N . GLU A 1 209 ? -11.585 5.820 -4.629 1.00 95.50 209 GLU A N 1
ATOM 1597 C CA . GLU A 1 209 ? -12.676 6.717 -4.306 1.00 95.50 209 GLU A CA 1
ATOM 1598 C C . GLU A 1 209 ? -12.488 7.197 -2.874 1.00 95.50 209 GLU A C 1
ATOM 1600 O O . GLU A 1 209 ? -12.563 6.409 -1.928 1.00 95.50 209 GLU A O 1
ATOM 1605 N N . TRP A 1 210 ? -12.223 8.492 -2.726 1.00 86.25 210 TRP A N 1
ATOM 1606 C CA . TRP A 1 210 ? -12.062 9.128 -1.428 1.00 86.25 210 TRP A CA 1
ATOM 1607 C C . TRP A 1 210 ? -13.286 9.994 -1.135 1.00 86.25 210 TRP A C 1
ATOM 1609 O O . TRP A 1 210 ? -13.501 10.987 -1.829 1.00 86.25 210 TRP A O 1
ATOM 1619 N N . PRO A 1 211 ? -14.056 9.696 -0.077 1.00 74.12 211 PRO A N 1
ATOM 1620 C CA . PRO A 1 211 ? -15.135 10.573 0.365 1.00 74.12 211 PRO A CA 1
ATOM 1621 C C . PRO A 1 211 ? -14.605 11.865 1.008 1.00 74.12 211 PRO A C 1
ATOM 1623 O O . PRO A 1 211 ? -15.352 12.826 1.175 1.00 74.12 211 PRO A O 1
ATOM 1626 N N . ILE A 1 212 ? -13.311 11.922 1.349 1.00 64.44 212 ILE A N 1
ATOM 1627 C CA . ILE A 1 212 ? -12.669 13.111 1.915 1.00 64.44 212 ILE A CA 1
ATOM 1628 C C . ILE A 1 212 ? -12.264 14.033 0.757 1.00 64.44 212 ILE A C 1
ATOM 1630 O O . ILE A 1 212 ? -11.258 13.815 0.088 1.00 64.44 212 ILE A O 1
ATOM 1634 N N . GLY A 1 213 ? -13.102 15.036 0.486 1.00 72.38 213 GLY A N 1
ATOM 1635 C CA . GLY A 1 213 ? -13.136 15.762 -0.787 1.00 72.38 213 GLY A CA 1
ATOM 1636 C C . GLY A 1 213 ? -11.858 16.484 -1.232 1.00 72.38 213 GLY A C 1
ATOM 1637 O O . GLY A 1 213 ? -11.701 16.685 -2.433 1.00 72.38 213 GLY A O 1
ATOM 1638 N N . ALA A 1 214 ? -10.940 16.858 -0.337 1.00 90.12 214 ALA A N 1
ATOM 1639 C CA . ALA A 1 214 ? -9.699 17.556 -0.687 1.00 90.12 214 ALA A CA 1
ATOM 1640 C C . ALA A 1 214 ? -8.503 17.017 0.101 1.00 90.12 214 ALA A C 1
ATOM 1642 O O . ALA A 1 214 ? -8.658 16.577 1.234 1.00 90.12 214 ALA A O 1
ATOM 1643 N N . GLY A 1 215 ? -7.307 17.098 -0.479 1.00 93.81 215 GLY A N 1
ATOM 1644 C CA . GLY A 1 215 ? -6.046 16.740 0.164 1.00 93.81 215 GLY A CA 1
ATOM 1645 C C . GLY A 1 215 ? -4.851 17.427 -0.494 1.00 93.81 215 GLY A C 1
ATOM 1646 O O . GLY A 1 215 ? -5.001 18.305 -1.346 1.00 93.81 215 GLY A O 1
ATOM 1647 N N . SER A 1 216 ? -3.644 17.032 -0.093 1.00 95.81 216 SER A N 1
ATOM 1648 C CA . SER A 1 216 ? -2.400 17.575 -0.650 1.00 95.81 216 SER A CA 1
ATOM 1649 C C . SER A 1 216 ? -1.543 16.480 -1.270 1.00 95.81 216 SER A C 1
ATOM 1651 O O . SER A 1 216 ? -1.318 15.432 -0.668 1.00 95.81 216 SER A O 1
ATOM 1653 N N . LEU A 1 217 ? -1.034 16.735 -2.470 1.00 97.00 217 LEU A N 1
ATOM 1654 C CA . LEU A 1 217 ? 0.067 15.989 -3.058 1.00 97.00 217 LEU A CA 1
ATOM 1655 C C . LEU A 1 217 ? 1.380 16.648 -2.673 1.00 97.00 217 LEU A C 1
ATOM 1657 O O . LEU A 1 217 ? 1.506 17.862 -2.765 1.00 97.00 217 LEU A O 1
ATOM 1661 N N . THR A 1 218 ? 2.367 15.858 -2.276 1.00 98.12 218 THR A N 1
ATOM 1662 C CA . THR A 1 218 ? 3.765 16.285 -2.203 1.00 98.12 218 THR A CA 1
ATOM 1663 C C . THR A 1 218 ? 4.569 15.487 -3.203 1.00 98.12 218 THR A C 1
ATOM 1665 O O . THR A 1 218 ? 4.626 14.261 -3.107 1.00 98.12 218 THR A O 1
ATOM 1668 N N . GLU A 1 219 ? 5.194 16.193 -4.134 1.00 98.19 219 GLU A N 1
ATOM 1669 C CA . GLU A 1 219 ? 6.105 15.623 -5.112 1.00 98.19 219 GLU A CA 1
ATOM 1670 C C . GLU A 1 219 ? 7.546 15.994 -4.759 1.00 98.19 219 GLU A C 1
ATOM 1672 O O . GLU A 1 219 ? 7.837 17.156 -4.477 1.00 98.19 219 GLU A O 1
ATOM 1677 N N . SER A 1 220 ? 8.456 15.024 -4.762 1.00 97.12 220 SER A N 1
ATOM 1678 C CA . SER A 1 220 ? 9.873 15.266 -4.489 1.00 97.12 220 SER A CA 1
ATOM 1679 C C . SER A 1 220 ? 10.782 14.404 -5.359 1.00 97.12 220 SER A C 1
ATOM 1681 O O . SER A 1 220 ? 10.388 13.354 -5.873 1.00 97.12 220 SER A O 1
ATOM 1683 N N . LEU A 1 221 ? 12.023 14.865 -5.522 1.00 95.38 221 LEU A N 1
ATOM 1684 C CA . LEU A 1 221 ? 13.083 14.150 -6.220 1.00 95.38 221 LEU A CA 1
ATOM 1685 C C . LEU A 1 221 ? 14.223 13.868 -5.243 1.00 95.38 221 LEU A C 1
ATOM 1687 O O . LEU A 1 221 ? 14.734 14.773 -4.589 1.00 95.38 221 LEU A O 1
ATOM 1691 N N . SER A 1 222 ? 14.643 12.610 -5.172 1.00 89.88 222 SER A N 1
ATOM 1692 C CA . SER A 1 222 ? 15.837 12.200 -4.434 1.00 89.88 222 SER A CA 1
ATOM 1693 C C . SER A 1 222 ? 16.778 11.388 -5.321 1.00 89.88 222 SER A C 1
ATOM 1695 O O . SER A 1 222 ? 16.365 10.782 -6.314 1.00 89.88 222 SER A O 1
ATOM 1697 N N . PHE A 1 223 ? 18.060 11.384 -4.960 1.00 84.44 223 PHE A N 1
ATOM 1698 C CA . PHE A 1 223 ? 19.088 10.591 -5.626 1.00 84.44 223 PHE A CA 1
ATOM 1699 C C . PHE A 1 223 ? 19.529 9.483 -4.688 1.00 84.44 223 PHE A C 1
ATOM 1701 O O . PHE A 1 223 ? 19.984 9.746 -3.575 1.00 84.44 223 PHE A O 1
ATOM 1708 N N . SER A 1 224 ? 19.428 8.238 -5.143 1.00 68.62 224 SER A N 1
ATOM 1709 C CA . SER A 1 224 ? 20.049 7.137 -4.420 1.00 68.62 224 SER A CA 1
ATOM 1710 C C . SER A 1 224 ? 21.474 6.939 -4.921 1.00 68.62 224 SER A C 1
ATOM 1712 O O . SER A 1 224 ? 21.681 6.485 -6.048 1.00 68.62 224 SER A O 1
ATOM 1714 N N . ALA A 1 225 ? 22.458 7.239 -4.068 1.00 59.62 225 ALA A N 1
ATOM 1715 C CA . ALA A 1 225 ? 23.875 7.009 -4.364 1.00 59.62 225 ALA A CA 1
ATOM 1716 C C . ALA A 1 225 ? 24.180 5.534 -4.695 1.00 59.62 225 ALA A C 1
ATOM 1718 O O . ALA A 1 225 ? 25.099 5.256 -5.455 1.00 59.62 225 ALA A O 1
ATOM 1719 N N . ALA A 1 226 ? 23.382 4.597 -4.168 1.00 57.25 226 ALA A N 1
ATOM 1720 C CA . ALA A 1 226 ? 23.552 3.162 -4.384 1.00 57.25 226 ALA A CA 1
ATOM 1721 C C . ALA A 1 226 ? 23.114 2.680 -5.778 1.00 57.25 226 ALA A C 1
ATOM 1723 O O . ALA A 1 226 ? 23.581 1.638 -6.229 1.00 57.25 226 ALA A O 1
ATOM 1724 N N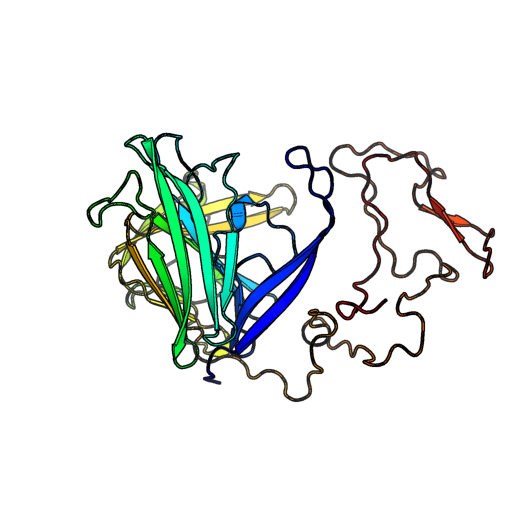 . TYR A 1 227 ? 22.222 3.412 -6.455 1.00 56.38 227 TYR A N 1
ATOM 1725 C CA . TYR A 1 227 ? 21.610 2.955 -7.710 1.00 56.38 227 TYR A CA 1
ATOM 1726 C C . TYR A 1 227 ? 21.811 3.916 -8.881 1.00 56.38 227 TYR A C 1
ATOM 1728 O O . TYR A 1 227 ? 21.314 3.636 -9.966 1.00 56.38 227 TYR A O 1
ATOM 1736 N N . SER A 1 228 ? 22.477 5.058 -8.665 1.00 64.69 228 SER A N 1
ATOM 1737 C CA . SER A 1 228 ? 22.649 6.130 -9.663 1.00 64.69 228 SER A CA 1
ATOM 1738 C C . SER A 1 228 ? 21.339 6.573 -10.337 1.00 64.69 228 SER A C 1
ATOM 1740 O O . SER A 1 228 ? 21.357 7.187 -11.400 1.00 64.69 228 SER A O 1
ATOM 1742 N N . ASN A 1 229 ? 20.200 6.289 -9.701 1.00 79.69 229 ASN A N 1
ATOM 1743 C CA . ASN A 1 229 ? 18.872 6.478 -10.262 1.00 79.69 229 ASN A CA 1
ATOM 1744 C C . ASN A 1 229 ? 18.135 7.598 -9.532 1.00 79.69 229 ASN A C 1
ATOM 1746 O O . ASN A 1 229 ? 18.215 7.739 -8.306 1.00 79.69 229 ASN A O 1
ATOM 1750 N N . LYS A 1 230 ? 17.384 8.371 -10.319 1.00 89.00 230 LYS A N 1
ATOM 1751 C CA . LYS A 1 230 ? 16.432 9.371 -9.840 1.00 89.00 230 LYS A CA 1
ATOM 1752 C C . LYS A 1 230 ? 15.215 8.667 -9.245 1.00 89.00 230 LYS A C 1
ATOM 1754 O O . LYS A 1 230 ? 14.650 7.760 -9.862 1.00 89.00 230 LYS A O 1
ATOM 1759 N N . LEU A 1 231 ? 14.813 9.090 -8.055 1.00 90.81 231 LEU A N 1
ATOM 1760 C CA . LEU A 1 231 ? 13.618 8.602 -7.380 1.00 90.81 231 LEU A CA 1
ATOM 1761 C C . LEU A 1 231 ? 12.620 9.748 -7.249 1.00 90.81 231 LEU A C 1
ATOM 1763 O O . LEU A 1 231 ? 12.792 10.629 -6.404 1.00 90.81 231 LEU A O 1
ATOM 1767 N N . HIS A 1 232 ? 11.579 9.711 -8.080 1.00 94.56 232 HIS A N 1
ATOM 1768 C CA . HIS A 1 232 ? 10.434 10.608 -7.973 1.00 94.56 232 HIS A CA 1
ATOM 1769 C C . HIS A 1 232 ? 9.421 10.017 -6.999 1.00 94.56 232 HIS A C 1
ATOM 1771 O O . HIS A 1 232 ? 8.782 8.996 -7.288 1.00 94.56 232 HIS A O 1
ATOM 1777 N N . ALA A 1 233 ? 9.276 10.661 -5.848 1.00 95.56 233 ALA A N 1
ATOM 1778 C CA . ALA A 1 233 ? 8.274 10.312 -4.859 1.00 95.56 233 ALA A CA 1
ATOM 1779 C C . ALA A 1 233 ? 7.041 11.199 -5.037 1.00 95.56 233 ALA A C 1
ATOM 1781 O O . ALA A 1 233 ? 7.153 12.399 -5.285 1.00 95.56 233 ALA A O 1
ATOM 1782 N N . LEU A 1 234 ? 5.867 10.592 -4.885 1.00 97.56 234 LEU A N 1
ATOM 1783 C CA . LEU A 1 234 ? 4.595 11.293 -4.816 1.00 97.56 234 LEU A CA 1
ATOM 1784 C C . LEU A 1 234 ? 3.810 10.720 -3.640 1.00 97.56 234 LEU A C 1
ATOM 1786 O O . LEU A 1 234 ? 3.705 9.500 -3.487 1.00 97.56 234 LEU A O 1
ATOM 1790 N N . ILE A 1 235 ? 3.290 11.600 -2.791 1.00 97.31 235 ILE A N 1
ATOM 1791 C CA . ILE A 1 235 ? 2.481 11.229 -1.629 1.00 97.31 235 ILE A CA 1
ATOM 1792 C C . ILE A 1 235 ? 1.234 12.097 -1.630 1.00 97.31 235 ILE A C 1
ATOM 1794 O O . ILE A 1 235 ? 1.344 13.320 -1.575 1.00 97.31 235 ILE A O 1
ATOM 1798 N N . PHE A 1 236 ? 0.065 11.471 -1.655 1.00 96.31 236 PHE A N 1
ATOM 1799 C CA . PHE A 1 236 ? -1.201 12.122 -1.343 1.00 96.31 236 PHE A CA 1
ATOM 1800 C C . PHE A 1 236 ? -1.482 12.004 0.154 1.00 96.31 236 PHE A C 1
ATOM 1802 O O . PHE A 1 236 ? -1.343 10.921 0.719 1.00 96.31 236 PHE A O 1
ATOM 1809 N N . ARG A 1 237 ? -1.891 13.103 0.789 1.00 95.69 237 ARG A N 1
ATOM 1810 C CA . ARG A 1 237 ? -2.319 13.150 2.190 1.00 95.69 237 ARG A CA 1
ATOM 1811 C C . ARG A 1 237 ? -3.731 13.710 2.270 1.00 95.69 237 ARG A C 1
ATOM 1813 O O . ARG A 1 237 ? -3.956 14.863 1.886 1.00 95.69 237 ARG A O 1
ATOM 1820 N N . ALA A 1 238 ? -4.650 12.903 2.785 1.00 94.50 238 ALA A N 1
ATOM 1821 C CA . ALA A 1 238 ? -5.991 13.345 3.131 1.00 94.50 238 ALA A CA 1
ATOM 1822 C C . ALA A 1 238 ? -6.003 14.013 4.525 1.00 94.50 238 ALA A C 1
ATOM 1824 O O . ALA A 1 238 ? -5.147 13.705 5.361 1.00 94.50 238 ALA A O 1
ATOM 1825 N N . PRO A 1 239 ? -6.955 14.921 4.793 1.00 94.00 239 PRO A N 1
ATOM 1826 C CA . PRO A 1 239 ? -7.218 15.455 6.122 1.00 94.00 239 PRO A CA 1
ATOM 1827 C C . PRO A 1 239 ? -7.372 14.355 7.171 1.00 94.00 239 PRO A C 1
ATOM 1829 O O . PRO A 1 239 ? -7.850 13.258 6.874 1.00 94.00 239 PRO A O 1
ATOM 1832 N N . SER A 1 240 ? -6.966 14.666 8.398 1.00 95.06 240 SER A N 1
ATOM 1833 C CA . SER A 1 240 ? -7.118 13.756 9.526 1.00 95.06 240 SER A CA 1
ATOM 1834 C C . SER A 1 240 ? -8.590 13.588 9.906 1.00 95.06 240 SER A C 1
ATOM 1836 O O . SER A 1 240 ? -9.327 14.570 9.989 1.00 95.06 240 SER A O 1
ATOM 1838 N N . ALA A 1 241 ? -9.000 12.350 10.174 1.00 95.06 241 ALA A N 1
ATOM 1839 C CA . ALA A 1 241 ? -10.340 12.020 10.647 1.00 95.06 241 ALA A CA 1
ATOM 1840 C C . ALA A 1 241 ? -10.310 10.810 11.592 1.00 95.06 241 ALA A C 1
ATOM 1842 O O . ALA A 1 241 ? -9.519 9.879 11.403 1.00 95.06 241 ALA A O 1
ATOM 1843 N N . ALA A 1 242 ? -11.191 10.809 12.595 1.00 96.06 242 ALA A N 1
ATOM 1844 C CA . ALA A 1 242 ? -11.386 9.668 13.492 1.00 96.06 242 ALA A CA 1
ATOM 1845 C C . ALA A 1 242 ? -11.963 8.447 12.763 1.00 96.06 242 ALA A C 1
ATOM 1847 O O . ALA A 1 242 ? -11.597 7.309 13.049 1.00 96.06 242 ALA A O 1
ATOM 1848 N N . ARG A 1 243 ? -12.852 8.692 11.799 1.00 96.06 243 ARG A N 1
ATOM 1849 C CA . ARG A 1 243 ? -13.526 7.666 11.005 1.00 96.06 243 ARG A CA 1
ATOM 1850 C C . ARG A 1 243 ? -13.502 8.030 9.538 1.00 96.06 243 ARG A C 1
ATOM 1852 O O . ARG A 1 243 ? -13.454 9.205 9.176 1.00 96.06 243 ARG A O 1
ATOM 1859 N N . GLY A 1 244 ? -13.597 7.018 8.698 1.00 95.38 244 GLY A N 1
ATOM 1860 C CA . GLY A 1 244 ? -13.847 7.226 7.288 1.00 95.38 244 GLY A CA 1
ATOM 1861 C C . GLY A 1 244 ? -13.864 5.930 6.511 1.00 95.38 244 GLY A C 1
ATOM 1862 O O . GLY A 1 244 ? -13.637 4.843 7.045 1.00 95.38 244 GLY A O 1
ATOM 1863 N N . THR A 1 245 ? -14.158 6.073 5.230 1.00 96.38 245 THR A N 1
ATOM 1864 C CA . THR A 1 245 ? -14.148 4.981 4.269 1.00 96.38 245 THR A CA 1
ATOM 1865 C C . THR A 1 245 ? -13.399 5.410 3.016 1.00 96.38 245 THR A C 1
ATOM 1867 O O . THR A 1 245 ? -13.156 6.595 2.797 1.00 96.38 245 THR A O 1
ATOM 1870 N N . LEU A 1 246 ? -12.980 4.451 2.204 1.00 96.62 246 LEU A N 1
ATOM 1871 C CA . LEU A 1 246 ? -12.558 4.649 0.821 1.00 96.62 246 LEU A CA 1
ATOM 1872 C C . LEU A 1 246 ? -12.785 3.353 0.051 1.00 96.62 246 LEU A C 1
ATOM 1874 O O . LEU A 1 246 ? -12.858 2.279 0.649 1.00 96.62 246 LEU A O 1
ATOM 1878 N N . VAL A 1 247 ? -12.871 3.436 -1.271 1.00 97.50 247 VAL A N 1
ATOM 1879 C CA . VAL A 1 247 ? -13.043 2.250 -2.118 1.00 97.50 247 VAL A CA 1
ATOM 1880 C C . VAL A 1 247 ? -11.891 2.152 -3.100 1.00 97.50 247 VAL A C 1
ATOM 1882 O O . VAL A 1 247 ? -11.624 3.082 -3.855 1.00 97.50 247 VAL A O 1
ATOM 1885 N N . PHE A 1 248 ? -11.224 1.003 -3.108 1.00 97.12 248 PHE A N 1
ATOM 1886 C CA . PHE A 1 248 ? -10.326 0.610 -4.183 1.00 97.12 248 PHE A CA 1
ATOM 1887 C C . PHE A 1 248 ? -11.153 -0.013 -5.302 1.00 97.12 248 PHE A C 1
ATOM 1889 O O . PHE A 1 248 ? -11.689 -1.107 -5.130 1.00 97.12 248 PHE A O 1
ATOM 1896 N N . ASP A 1 249 ? -11.226 0.653 -6.449 1.00 96.31 249 ASP A N 1
ATOM 1897 C CA . ASP A 1 249 ? -11.729 0.065 -7.686 1.00 96.31 249 ASP A CA 1
ATOM 1898 C C . ASP A 1 249 ? -10.545 -0.405 -8.537 1.00 96.31 249 ASP A C 1
ATOM 1900 O O . ASP A 1 249 ? -9.800 0.381 -9.137 1.00 96.31 249 ASP A O 1
ATOM 1904 N N . LEU A 1 250 ? -10.361 -1.724 -8.575 1.00 94.00 250 LEU A N 1
ATOM 1905 C CA . LEU A 1 250 ? -9.325 -2.383 -9.367 1.00 94.00 250 LEU A CA 1
ATOM 1906 C C . LEU A 1 250 ? -9.668 -2.390 -10.866 1.00 94.00 250 LEU A C 1
ATOM 1908 O O . LEU A 1 250 ? -8.829 -2.755 -11.693 1.00 94.00 250 LEU A O 1
ATOM 1912 N N . GLY A 1 251 ? -10.879 -1.977 -11.240 1.00 89.75 251 GLY A N 1
ATOM 1913 C CA . GLY A 1 251 ? -11.345 -1.847 -12.608 1.00 89.75 251 GLY A CA 1
ATOM 1914 C C . GLY A 1 251 ? -11.304 -3.162 -13.379 1.00 89.75 251 GLY A C 1
ATOM 1915 O O . GLY A 1 251 ? -11.403 -4.266 -12.836 1.00 89.75 251 GLY A O 1
ATOM 1916 N N . SER A 1 252 ? -11.150 -3.047 -14.694 1.00 86.62 252 SER A N 1
ATOM 1917 C CA . SER A 1 252 ? -10.943 -4.209 -15.551 1.00 86.62 252 SER A CA 1
ATOM 1918 C C . SER A 1 252 ? -9.512 -4.719 -15.405 1.00 86.62 252 SER A C 1
ATOM 1920 O O . SER A 1 252 ? -8.575 -3.974 -15.640 1.00 86.62 252 SER A O 1
ATOM 1922 N N . ALA A 1 253 ? -9.305 -5.987 -15.076 1.00 80.62 253 ALA A N 1
ATOM 1923 C CA . ALA A 1 253 ? -7.963 -6.574 -15.053 1.00 80.62 253 ALA A CA 1
ATOM 1924 C C . ALA A 1 253 ? -7.664 -7.369 -16.327 1.00 80.62 253 ALA A C 1
ATOM 1926 O O . ALA A 1 253 ? -8.594 -7.778 -17.044 1.00 80.62 253 ALA A O 1
ATOM 1927 N N . LEU A 1 254 ? -6.377 -7.603 -16.606 1.00 75.75 254 LEU A N 1
ATOM 1928 C CA . LEU A 1 254 ? -6.006 -8.619 -17.585 1.00 75.75 254 LEU A CA 1
ATOM 1929 C C . LEU A 1 254 ? -6.510 -9.966 -17.063 1.00 75.75 254 LEU A C 1
ATOM 1931 O O . LEU A 1 254 ? -6.412 -10.260 -15.870 1.00 75.75 254 LEU A O 1
ATOM 1935 N N . LYS A 1 255 ? -7.135 -10.751 -17.945 1.00 65.69 255 LYS A N 1
ATOM 1936 C CA . LYS A 1 255 ? -7.587 -12.090 -17.569 1.00 65.69 255 LYS A CA 1
ATOM 1937 C C . LYS A 1 255 ? -6.338 -12.881 -17.181 1.00 65.69 255 LYS A C 1
ATOM 1939 O O . LYS A 1 255 ? -5.358 -12.839 -17.923 1.00 65.69 255 LYS A O 1
ATOM 1944 N N . ALA A 1 256 ? -6.382 -13.561 -16.037 1.00 63.41 256 ALA A N 1
ATOM 1945 C CA . ALA A 1 256 ? -5.376 -14.567 -15.737 1.00 63.41 256 ALA A CA 1
ATOM 1946 C C . ALA A 1 256 ? -5.319 -15.534 -16.927 1.00 63.41 256 ALA A C 1
ATOM 1948 O O . ALA A 1 256 ? -6.368 -15.913 -17.459 1.00 63.41 256 ALA A O 1
ATOM 1949 N N . ASP A 1 257 ? -4.111 -15.833 -17.393 1.00 65.44 257 ASP A N 1
ATOM 1950 C CA . ASP A 1 257 ? -3.898 -16.809 -18.453 1.00 65.44 257 ASP A CA 1
ATOM 1951 C C . ASP A 1 257 ? -4.581 -18.123 -18.021 1.00 65.44 257 ASP A C 1
ATOM 1953 O O . ASP A 1 257 ? -4.234 -18.653 -16.967 1.00 65.44 257 ASP A O 1
ATOM 1957 N N . PRO A 1 258 ? -5.625 -18.593 -18.735 1.00 63.25 258 PRO A N 1
ATOM 1958 C CA . PRO A 1 258 ? -6.387 -19.767 -18.317 1.00 63.25 258 PRO A CA 1
ATOM 1959 C C . PRO A 1 258 ? -5.543 -21.044 -18.349 1.00 63.25 258 PRO A C 1
ATOM 1961 O O . PRO A 1 258 ? -5.914 -22.017 -17.696 1.00 63.25 258 PRO A O 1
ATOM 1964 N N . ASP A 1 259 ? -4.432 -21.021 -19.085 1.00 70.44 259 ASP A N 1
ATOM 1965 C CA . ASP A 1 259 ? -3.479 -22.118 -19.172 1.00 70.44 259 ASP A CA 1
ATOM 1966 C C . ASP A 1 259 ? -2.352 -21.977 -18.131 1.00 70.44 259 ASP A C 1
ATOM 1968 O O . ASP A 1 259 ? -1.524 -22.879 -17.994 1.00 70.44 259 ASP A O 1
ATOM 1972 N N . ALA A 1 260 ? -2.322 -20.878 -17.362 1.00 66.31 260 ALA A N 1
ATOM 1973 C CA . ALA A 1 260 ? -1.354 -20.706 -16.290 1.00 66.31 260 ALA A CA 1
ATOM 1974 C C . ALA A 1 260 ? -1.600 -21.738 -15.177 1.00 66.31 260 ALA A C 1
ATOM 1976 O O . ALA A 1 260 ? -2.701 -21.794 -14.619 1.00 66.31 260 ALA A O 1
ATOM 1977 N N . PRO A 1 261 ? -0.586 -22.533 -14.795 1.00 67.31 261 PRO A N 1
ATOM 1978 C CA . PRO A 1 261 ? -0.699 -23.423 -13.654 1.00 67.31 261 PRO A CA 1
ATOM 1979 C C . PRO A 1 261 ? -0.900 -22.630 -12.355 1.00 67.31 261 PRO A C 1
ATOM 1981 O O . PRO A 1 261 ? -0.351 -21.543 -12.174 1.00 67.31 261 PRO A O 1
ATOM 1984 N N . GLU A 1 262 ? -1.661 -23.215 -11.425 1.00 66.75 262 GLU A N 1
ATOM 1985 C CA . GLU A 1 262 ? -1.875 -22.659 -10.084 1.00 66.75 262 GLU A CA 1
ATOM 1986 C C . GLU A 1 262 ? -0.538 -22.350 -9.377 1.00 66.75 262 GLU A C 1
ATOM 1988 O O . GLU A 1 262 ? 0.399 -23.159 -9.461 1.00 66.75 262 GLU A O 1
ATOM 1993 N N . PRO A 1 263 ? -0.438 -21.233 -8.626 1.00 65.56 263 PRO A N 1
ATOM 1994 C CA . PRO A 1 263 ? 0.734 -20.934 -7.811 1.00 65.56 263 PRO A CA 1
ATOM 1995 C C . PRO A 1 263 ? 1.092 -22.098 -6.879 1.00 65.56 263 PRO A C 1
ATOM 1997 O O . PRO A 1 263 ? 0.251 -22.609 -6.137 1.00 65.56 263 PRO A O 1
ATOM 2000 N N . VAL A 1 264 ? 2.365 -22.497 -6.857 1.00 61.91 264 VAL A N 1
ATOM 2001 C CA . VAL A 1 264 ? 2.826 -23.619 -6.027 1.00 61.91 264 VAL A CA 1
ATOM 2002 C C . VAL A 1 264 ? 3.441 -23.077 -4.740 1.00 61.91 264 VAL A C 1
ATOM 2004 O O . VAL A 1 264 ? 4.419 -22.334 -4.775 1.00 61.91 264 VAL A O 1
ATOM 2007 N N . GLY A 1 265 ? 2.852 -23.426 -3.592 1.00 58.66 265 GLY A N 1
ATOM 2008 C CA . GLY A 1 265 ? 3.290 -22.910 -2.287 1.00 58.66 265 GLY A CA 1
ATOM 2009 C C . GLY A 1 265 ? 3.117 -21.392 -2.147 1.00 58.66 265 GLY A C 1
ATOM 2010 O O . GLY A 1 265 ? 3.936 -20.737 -1.513 1.00 58.66 265 GLY A O 1
ATOM 2011 N N . GLY A 1 266 ? 2.100 -20.815 -2.801 1.00 56.59 266 GLY A N 1
ATOM 2012 C CA . GLY A 1 266 ? 1.846 -19.367 -2.812 1.00 56.59 266 GLY A CA 1
ATOM 2013 C C . GLY A 1 266 ? 2.737 -18.560 -3.766 1.00 56.59 266 GLY A C 1
ATOM 2014 O O . GLY A 1 266 ? 2.552 -17.347 -3.884 1.00 56.59 266 GLY A O 1
ATOM 2015 N N . ILE A 1 267 ? 3.669 -19.210 -4.473 1.00 58.81 267 ILE A N 1
ATOM 2016 C CA . ILE A 1 267 ? 4.584 -18.576 -5.427 1.00 58.81 267 ILE A CA 1
ATOM 2017 C C . ILE A 1 267 ? 4.062 -18.769 -6.852 1.00 58.81 267 ILE A C 1
ATOM 2019 O O . ILE A 1 267 ? 3.864 -19.891 -7.319 1.00 58.81 267 ILE A O 1
ATOM 2023 N N . ASP A 1 268 ? 3.874 -17.656 -7.557 1.00 64.25 268 ASP A N 1
ATOM 2024 C CA . ASP A 1 268 ? 3.513 -17.637 -8.974 1.00 64.25 268 ASP A CA 1
ATOM 2025 C C . ASP A 1 268 ? 4.777 -17.734 -9.850 1.00 64.25 268 ASP A C 1
ATOM 2027 O O . ASP A 1 268 ? 5.401 -16.732 -10.221 1.00 64.25 268 ASP A O 1
ATOM 2031 N N . PHE A 1 269 ? 5.201 -18.970 -10.118 1.00 67.38 269 PHE A N 1
ATOM 2032 C CA . PHE A 1 269 ? 6.337 -19.268 -10.995 1.00 67.38 269 PHE A CA 1
ATOM 2033 C C . PHE A 1 269 ? 6.007 -19.002 -12.471 1.00 67.38 269 PHE A C 1
ATOM 2035 O O . PHE A 1 269 ? 6.865 -18.531 -13.218 1.00 67.38 269 PHE A O 1
ATOM 2042 N N . TRP A 1 270 ? 4.751 -19.193 -12.881 1.00 66.69 270 TRP A N 1
ATOM 2043 C CA . TRP A 1 270 ? 4.332 -18.945 -14.258 1.00 66.69 270 TRP A CA 1
ATOM 2044 C C . TRP A 1 270 ? 4.360 -17.455 -14.605 1.00 66.69 270 TRP A C 1
ATOM 2046 O O . TRP A 1 270 ? 4.985 -17.049 -15.581 1.00 66.69 270 TRP A O 1
ATOM 2056 N N . GLY A 1 271 ? 3.797 -16.601 -13.751 1.00 61.22 271 GLY A N 1
ATOM 2057 C CA . GLY A 1 271 ? 3.866 -15.146 -13.906 1.00 61.22 271 GLY A CA 1
ATOM 2058 C C . GLY A 1 271 ? 5.279 -14.567 -13.745 1.00 61.22 271 GLY A C 1
ATOM 2059 O O . GLY A 1 271 ? 5.509 -13.396 -14.052 1.00 61.22 271 GLY A O 1
ATOM 2060 N N . THR A 1 272 ? 6.237 -15.360 -13.253 1.00 62.12 272 THR A N 1
ATOM 2061 C CA . THR A 1 272 ? 7.636 -14.949 -13.088 1.00 62.12 272 THR A CA 1
ATOM 2062 C C . THR A 1 272 ? 8.423 -15.068 -14.387 1.00 62.12 272 THR A C 1
ATOM 2064 O O . THR A 1 272 ? 9.059 -14.095 -14.796 1.00 62.12 272 THR A O 1
ATOM 2067 N N . ASP A 1 273 ? 8.409 -16.248 -14.993 1.00 61.97 273 ASP A N 1
ATOM 2068 C CA . ASP A 1 273 ? 9.217 -16.606 -16.163 1.00 61.97 273 ASP A CA 1
ATOM 2069 C C . ASP A 1 273 ? 8.616 -17.782 -16.955 1.00 61.97 273 ASP A C 1
ATOM 2071 O O . ASP A 1 273 ? 9.333 -18.471 -17.677 1.00 61.97 273 ASP A O 1
ATOM 2075 N N . ALA A 1 274 ? 7.301 -18.003 -16.833 1.00 69.56 274 ALA A N 1
ATOM 2076 C CA . ALA A 1 274 ? 6.586 -19.151 -17.391 1.00 69.56 274 ALA A CA 1
ATOM 2077 C C . ALA A 1 274 ? 7.171 -20.503 -16.939 1.00 69.56 274 ALA A C 1
ATOM 2079 O O . ALA A 1 274 ? 7.133 -21.492 -17.672 1.00 69.56 274 ALA A O 1
ATOM 2080 N N . THR A 1 275 ? 7.726 -20.566 -15.722 1.00 67.69 275 THR A N 1
ATOM 2081 C CA . THR A 1 275 ? 8.211 -21.829 -15.164 1.00 67.69 275 THR A CA 1
ATOM 2082 C C . THR A 1 275 ? 7.038 -22.693 -14.722 1.00 67.69 275 THR A C 1
ATOM 2084 O O . THR A 1 275 ? 6.306 -22.357 -13.788 1.00 67.69 275 THR A O 1
ATOM 2087 N N . GLU A 1 276 ? 6.900 -23.854 -15.354 1.00 66.25 276 GLU A N 1
ATOM 2088 C CA . GLU A 1 276 ? 6.041 -24.925 -14.867 1.00 66.25 276 GLU A CA 1
ATOM 2089 C C . GLU A 1 276 ? 6.725 -25.634 -13.691 1.00 66.25 276 GLU A C 1
ATOM 2091 O O . GLU A 1 276 ? 7.832 -26.167 -13.810 1.00 66.25 276 GLU A O 1
ATOM 2096 N N . VAL A 1 277 ? 6.063 -25.643 -12.534 1.00 66.50 277 VAL A N 1
ATOM 2097 C CA . VAL A 1 277 ? 6.541 -26.371 -11.357 1.00 66.50 277 VAL A CA 1
ATOM 2098 C C . VAL A 1 277 ? 5.833 -27.723 -11.285 1.00 66.50 277 VAL A C 1
ATOM 2100 O O . VAL A 1 277 ? 4.606 -27.760 -11.168 1.00 66.50 277 VAL A O 1
ATOM 2103 N N . PRO A 1 278 ? 6.570 -28.850 -11.294 1.00 62.47 278 PRO A N 1
ATOM 2104 C CA . PRO A 1 278 ? 5.966 -30.171 -11.186 1.00 62.47 278 PRO A CA 1
ATOM 2105 C C . PRO A 1 278 ? 5.127 -30.303 -9.905 1.00 62.47 278 PRO A C 1
ATOM 2107 O O . PRO A 1 278 ? 5.654 -30.249 -8.796 1.00 62.47 278 PRO A O 1
ATOM 211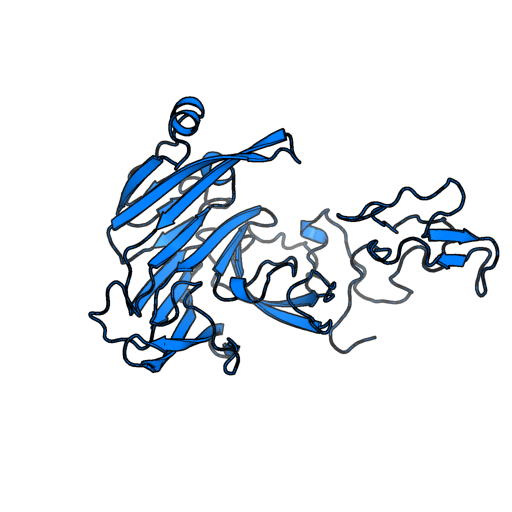0 N N . GLN A 1 279 ? 3.816 -30.531 -10.041 1.00 58.84 279 GLN A N 1
ATOM 2111 C CA . GLN A 1 279 ? 2.888 -30.584 -8.897 1.00 58.84 279 GLN A CA 1
ATOM 2112 C C . GLN A 1 279 ? 3.040 -31.823 -7.997 1.00 58.84 279 GLN A C 1
ATOM 2114 O O . GLN A 1 279 ? 2.445 -31.894 -6.917 1.00 58.84 279 GLN A O 1
ATOM 2119 N N . ARG A 1 280 ? 3.812 -32.825 -8.432 1.00 58.97 280 ARG A N 1
ATOM 2120 C CA . ARG A 1 280 ? 4.068 -34.054 -7.673 1.00 58.97 280 ARG A CA 1
ATOM 2121 C C . ARG A 1 280 ? 5.558 -34.151 -7.342 1.00 58.97 280 ARG A C 1
ATOM 2123 O O . ARG A 1 280 ? 6.347 -34.389 -8.262 1.00 58.97 280 ARG A O 1
ATOM 2130 N N . PRO A 1 281 ? 5.962 -34.041 -6.063 1.00 55.62 281 PRO A N 1
ATOM 2131 C CA . PRO A 1 281 ? 7.328 -34.337 -5.668 1.00 55.62 281 PRO A CA 1
ATOM 2132 C C . PRO A 1 281 ? 7.523 -35.851 -5.764 1.00 55.62 281 PRO A C 1
ATOM 2134 O O . PRO A 1 281 ? 7.243 -36.599 -4.838 1.00 55.62 281 PRO A O 1
ATOM 2137 N N . SER A 1 282 ? 7.968 -36.336 -6.920 1.00 54.94 282 SER A N 1
ATOM 2138 C CA . SER A 1 282 ? 8.500 -37.701 -7.022 1.00 54.94 282 SER A CA 1
ATOM 2139 C C . SER A 1 282 ? 9.989 -37.755 -6.661 1.00 54.94 282 SER A C 1
ATOM 2141 O O . SER A 1 282 ? 10.583 -38.832 -6.683 1.00 54.94 282 SER A O 1
ATOM 2143 N N . ARG A 1 283 ? 10.617 -36.598 -6.385 1.00 67.69 283 ARG A N 1
ATOM 2144 C CA . ARG A 1 283 ? 12.066 -36.413 -6.211 1.00 67.69 283 ARG A CA 1
ATOM 2145 C C . ARG A 1 283 ? 12.370 -35.208 -5.316 1.00 67.69 283 ARG A C 1
ATOM 2147 O O . ARG A 1 283 ? 11.504 -34.366 -5.096 1.00 67.69 283 ARG A O 1
ATOM 2154 N N . ASN A 1 284 ? 13.621 -35.126 -4.855 1.00 74.06 284 ASN A N 1
ATOM 2155 C CA . ASN A 1 284 ? 14.172 -33.951 -4.179 1.00 74.06 284 ASN A CA 1
ATOM 2156 C C . ASN A 1 284 ? 13.945 -32.688 -5.033 1.00 74.06 284 ASN A C 1
ATOM 2158 O O . ASN A 1 284 ? 14.361 -32.646 -6.192 1.00 74.06 284 ASN A O 1
ATOM 2162 N N . LEU A 1 285 ? 13.271 -31.689 -4.461 1.00 75.25 285 LEU A N 1
ATOM 2163 C CA . LEU A 1 285 ? 12.941 -30.426 -5.129 1.00 75.25 285 LEU A CA 1
ATOM 2164 C C . LEU A 1 285 ? 14.122 -29.446 -5.155 1.00 75.25 285 LEU A C 1
ATOM 2166 O O . LEU A 1 285 ? 14.113 -28.491 -5.930 1.00 75.25 285 LEU A O 1
ATOM 2170 N N . LEU A 1 286 ? 15.141 -29.674 -4.320 1.00 80.00 286 LEU A N 1
ATOM 2171 C CA . LEU A 1 286 ? 16.345 -28.860 -4.295 1.00 80.00 286 LEU A CA 1
ATOM 2172 C C . LEU A 1 286 ? 17.280 -29.314 -5.430 1.00 80.00 286 LEU A C 1
ATOM 2174 O O . LEU A 1 286 ? 17.746 -30.460 -5.431 1.00 80.00 286 LEU A O 1
ATOM 2178 N N . PRO A 1 287 ? 17.594 -28.437 -6.398 1.00 79.56 287 PRO A N 1
ATOM 2179 C CA . PRO A 1 287 ? 18.484 -28.791 -7.486 1.00 79.56 287 PRO A CA 1
ATOM 2180 C C . PRO A 1 287 ? 19.886 -28.929 -6.886 1.00 79.56 287 PRO A C 1
ATOM 2182 O O . PRO A 1 287 ? 20.249 -28.199 -5.960 1.00 79.56 287 PRO A O 1
ATOM 2185 N N . ASN A 1 288 ? 20.709 -29.826 -7.422 1.00 88.00 288 ASN A N 1
ATOM 2186 C CA . ASN A 1 288 ? 22.119 -29.884 -7.031 1.00 88.00 288 ASN A CA 1
ATOM 2187 C C . ASN A 1 288 ? 22.333 -29.930 -5.492 1.00 88.00 288 ASN A C 1
ATOM 2189 O O . ASN A 1 288 ? 23.287 -29.357 -4.973 1.00 88.00 288 ASN A O 1
ATOM 2193 N N . ALA A 1 289 ? 21.438 -30.593 -4.748 1.00 86.75 289 ALA A N 1
ATOM 2194 C CA . ALA A 1 289 ? 21.524 -30.688 -3.286 1.00 86.75 289 ALA A CA 1
ATOM 2195 C C . ALA A 1 289 ? 22.805 -31.394 -2.801 1.00 86.75 289 ALA A C 1
ATOM 2197 O O . ALA A 1 289 ? 23.214 -31.225 -1.658 1.00 86.75 289 ALA A O 1
ATOM 2198 N N . SER A 1 290 ? 23.426 -32.183 -3.681 1.00 89.25 290 SER A N 1
ATOM 2199 C CA . SER A 1 290 ? 24.703 -32.865 -3.473 1.00 89.25 290 SER A CA 1
ATOM 2200 C C . SER A 1 290 ? 25.928 -32.027 -3.859 1.00 89.25 290 SER A C 1
ATOM 2202 O O . SER A 1 290 ? 27.046 -32.483 -3.675 1.00 89.25 290 SER A O 1
ATOM 2204 N N . PHE A 1 291 ? 25.754 -30.818 -4.404 1.00 92.19 291 PHE A N 1
ATOM 2205 C CA . PHE A 1 291 ? 26.841 -29.923 -4.832 1.00 92.19 291 PHE A CA 1
ATOM 2206 C C . PHE A 1 291 ? 27.774 -30.485 -5.922 1.00 92.19 291 PHE A C 1
ATOM 2208 O O . PHE A 1 291 ? 28.831 -29.911 -6.186 1.00 92.19 291 PHE A O 1
ATOM 2215 N N . GLU A 1 292 ? 27.378 -31.557 -6.615 1.00 92.44 292 GLU A N 1
ATOM 2216 C CA . GLU A 1 292 ? 28.141 -32.148 -7.730 1.00 92.44 292 GLU A CA 1
ATOM 2217 C C . GLU A 1 292 ? 28.379 -31.149 -8.870 1.00 92.44 292 GLU A C 1
ATOM 2219 O O . GLU A 1 292 ? 29.376 -31.220 -9.584 1.00 92.44 292 GLU A O 1
ATOM 2224 N N . GLN A 1 293 ? 27.483 -30.172 -9.024 1.00 92.00 293 GLN A N 1
ATOM 2225 C CA . GLN A 1 293 ? 27.606 -29.077 -9.988 1.00 92.00 293 GLN A CA 1
ATOM 2226 C C . GLN A 1 293 ? 28.182 -27.803 -9.349 1.00 92.00 293 GLN A C 1
ATOM 2228 O O . GLN A 1 293 ? 27.891 -26.687 -9.786 1.00 92.00 293 GLN A O 1
ATOM 2233 N N . GLY A 1 294 ? 28.967 -27.945 -8.281 1.00 91.44 294 GLY A N 1
ATOM 2234 C CA . GLY A 1 294 ? 29.495 -26.827 -7.513 1.00 91.44 294 GLY A CA 1
ATOM 2235 C C . GLY A 1 294 ? 28.380 -26.051 -6.804 1.00 91.44 294 GLY A C 1
ATOM 2236 O O . GLY A 1 294 ? 27.400 -26.627 -6.334 1.00 91.44 294 GLY A O 1
ATOM 2237 N N . LEU A 1 295 ? 28.495 -24.721 -6.774 1.00 89.25 295 LEU A N 1
ATOM 2238 C CA . LEU A 1 295 ? 27.475 -23.821 -6.213 1.00 89.25 295 LEU A CA 1
ATOM 2239 C C . LEU A 1 295 ? 26.382 -23.430 -7.224 1.00 89.25 295 LEU A C 1
ATOM 2241 O O . LEU A 1 295 ? 25.680 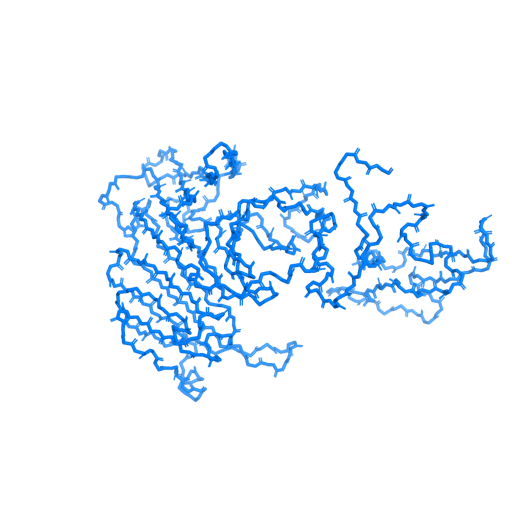-22.439 -7.026 1.00 89.25 295 LEU A O 1
ATOM 2245 N N . ARG A 1 296 ? 26.204 -24.179 -8.321 1.00 84.88 296 ARG A N 1
ATOM 2246 C CA . ARG A 1 296 ? 25.121 -23.910 -9.278 1.00 84.88 296 ARG A CA 1
ATOM 2247 C C . ARG A 1 296 ? 23.769 -23.940 -8.554 1.00 84.88 296 ARG A C 1
ATOM 2249 O O . ARG A 1 296 ? 23.509 -24.874 -7.800 1.00 84.88 296 ARG A O 1
ATOM 2256 N N . TYR A 1 297 ? 22.938 -22.924 -8.809 1.00 82.25 297 TYR A N 1
ATOM 2257 C CA . TYR A 1 297 ? 21.651 -22.624 -8.145 1.00 82.25 297 TYR A CA 1
ATOM 2258 C C . TYR A 1 297 ? 21.732 -22.046 -6.728 1.00 82.25 297 TYR A C 1
ATOM 2260 O O . TYR A 1 297 ? 20.725 -21.556 -6.221 1.00 82.25 297 TYR A O 1
ATOM 2268 N N . PHE A 1 298 ? 22.921 -22.003 -6.131 1.00 86.00 298 PHE A N 1
ATOM 2269 C CA . PHE A 1 298 ? 23.144 -21.371 -4.842 1.00 86.00 298 PHE A CA 1
ATOM 2270 C C . PHE A 1 298 ? 23.763 -19.987 -5.029 1.00 86.00 298 PHE A C 1
ATOM 2272 O O . PHE A 1 298 ? 24.631 -19.763 -5.871 1.00 86.00 298 PHE A O 1
ATOM 2279 N N . ARG A 1 299 ? 23.300 -19.025 -4.238 1.00 82.31 299 ARG A N 1
ATOM 2280 C CA . ARG A 1 299 ? 23.823 -17.662 -4.200 1.00 82.31 299 ARG A CA 1
ATOM 2281 C C . ARG A 1 299 ? 24.109 -17.282 -2.764 1.00 82.31 299 ARG A C 1
ATOM 2283 O O . ARG A 1 299 ? 23.352 -17.607 -1.855 1.00 82.31 299 ARG A O 1
ATOM 2290 N N . TYR A 1 300 ? 25.179 -16.540 -2.568 1.00 76.81 300 TYR A N 1
ATOM 2291 C CA . TYR A 1 300 ? 25.455 -15.873 -1.310 1.00 76.81 300 TYR A CA 1
ATOM 2292 C C . TYR A 1 300 ? 26.004 -14.489 -1.621 1.00 76.81 300 TYR A C 1
ATOM 2294 O O . TYR A 1 300 ? 26.632 -14.276 -2.659 1.00 76.81 300 TYR A O 1
ATOM 2302 N N . THR A 1 301 ? 25.746 -13.544 -0.728 1.00 65.69 301 THR A N 1
ATOM 2303 C CA . THR A 1 301 ? 26.326 -12.208 -0.833 1.00 65.69 301 THR A CA 1
ATOM 2304 C C . THR A 1 301 ? 27.605 -12.192 -0.001 1.00 65.69 301 THR A C 1
ATOM 2306 O O . THR A 1 301 ? 27.531 -12.448 1.208 1.00 65.69 301 THR A O 1
ATOM 2309 N N . PRO A 1 302 ? 28.780 -11.938 -0.603 1.00 58.03 302 PRO A N 1
ATOM 2310 C CA . PRO A 1 302 ? 30.000 -11.751 0.164 1.00 5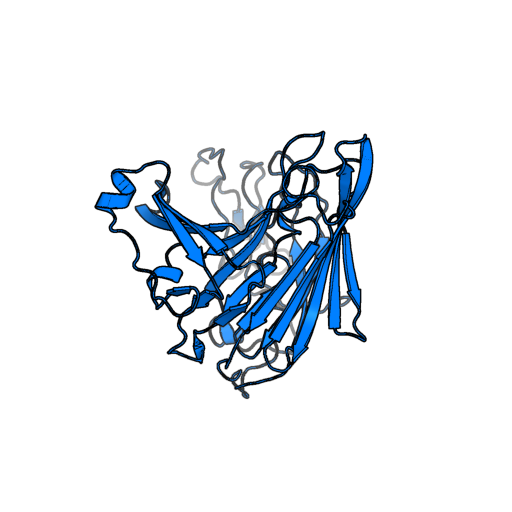8.03 302 PRO A CA 1
ATOM 2311 C C . PRO A 1 302 ? 29.883 -10.453 0.977 1.00 58.03 302 PRO A C 1
ATOM 2313 O O . PRO A 1 302 ? 29.938 -9.354 0.435 1.00 58.03 302 PRO A O 1
ATOM 2316 N N . GLY A 1 303 ? 29.711 -10.597 2.292 1.00 56.69 303 GLY A N 1
ATOM 2317 C CA . GLY A 1 303 ? 29.599 -9.482 3.235 1.00 56.69 303 GLY A CA 1
ATOM 2318 C C . GLY A 1 303 ? 28.233 -8.780 3.290 1.00 56.69 303 GLY A C 1
ATOM 2319 O O . GLY A 1 303 ? 27.381 -8.922 2.416 1.00 56.69 303 GLY A O 1
ATOM 2320 N N . GLY A 1 304 ? 28.037 -8.049 4.390 1.00 55.62 304 GLY A N 1
ATOM 2321 C CA . GLY A 1 304 ? 26.945 -7.095 4.624 1.00 55.62 304 GLY A CA 1
ATOM 2322 C C . GLY A 1 304 ? 27.516 -5.703 4.927 1.00 55.62 304 GLY A C 1
ATOM 2323 O O . GLY A 1 304 ? 28.646 -5.414 4.539 1.00 55.62 304 GLY A O 1
ATOM 2324 N N . ALA A 1 305 ? 26.791 -4.855 5.669 1.00 49.19 305 ALA A N 1
ATOM 2325 C CA . ALA A 1 305 ? 27.243 -3.503 6.058 1.00 49.19 305 ALA A CA 1
ATOM 2326 C C . ALA A 1 305 ? 28.599 -3.467 6.807 1.00 49.19 305 ALA A C 1
ATOM 2328 O O . ALA A 1 305 ? 29.225 -2.419 6.921 1.00 49.19 305 ALA A O 1
ATOM 2329 N N . THR A 1 306 ? 29.077 -4.618 7.283 1.00 54.47 306 THR A N 1
ATOM 2330 C CA . THR A 1 306 ? 30.382 -4.835 7.917 1.00 54.47 306 THR A CA 1
ATOM 2331 C C . THR A 1 306 ? 31.248 -5.786 7.082 1.00 54.47 306 THR A C 1
ATOM 2333 O O . THR A 1 306 ? 31.678 -6.842 7.550 1.00 54.47 306 THR A O 1
ATOM 2336 N N . TYR A 1 307 ? 31.489 -5.447 5.810 1.00 54.56 307 TYR A N 1
ATOM 2337 C CA . TYR A 1 307 ? 32.387 -6.223 4.950 1.00 54.56 307 TYR A CA 1
ATOM 2338 C C . TYR A 1 307 ? 33.775 -6.348 5.598 1.00 54.56 307 TYR A C 1
ATOM 2340 O O . TYR A 1 307 ? 34.478 -5.359 5.802 1.00 54.56 307 TYR A O 1
ATOM 2348 N N . ARG A 1 308 ? 34.180 -7.583 5.905 1.00 60.00 308 ARG A N 1
ATOM 2349 C CA . ARG A 1 308 ? 35.572 -7.931 6.196 1.00 60.00 308 ARG A CA 1
ATOM 2350 C C . ARG A 1 308 ? 36.125 -8.627 4.966 1.00 60.00 308 ARG A C 1
ATOM 2352 O O . ARG A 1 308 ? 35.568 -9.642 4.547 1.00 60.00 308 ARG A O 1
ATOM 2359 N N . ALA A 1 309 ? 37.189 -8.065 4.396 1.00 62.84 309 ALA A N 1
ATOM 2360 C CA . ALA A 1 309 ? 37.912 -8.705 3.309 1.00 62.84 309 ALA A CA 1
ATOM 2361 C C . ALA A 1 309 ? 38.372 -10.088 3.777 1.00 62.84 309 ALA A C 1
ATOM 2363 O O . ALA A 1 309 ? 39.019 -10.213 4.817 1.00 62.84 309 ALA A O 1
ATOM 2364 N N . VAL A 1 310 ? 37.990 -11.116 3.029 1.00 64.50 310 VAL A N 1
ATOM 2365 C CA . VAL A 1 310 ? 38.409 -12.486 3.301 1.00 64.50 310 VAL A CA 1
ATOM 2366 C C . VAL A 1 310 ? 39.584 -12.794 2.382 1.00 64.50 310 VAL A C 1
ATOM 2368 O O . VAL A 1 310 ? 39.474 -12.531 1.182 1.00 64.50 310 VAL A O 1
ATOM 2371 N N . PRO A 1 311 ? 40.711 -13.296 2.912 1.00 67.94 311 PRO A N 1
ATOM 2372 C CA . PRO A 1 311 ? 41.821 -13.740 2.082 1.00 67.94 311 PRO A CA 1
ATOM 2373 C C . PRO A 1 311 ? 41.365 -14.779 1.051 1.00 67.94 311 PRO A C 1
ATOM 2375 O O . PRO A 1 311 ? 40.495 -15.604 1.335 1.00 67.94 311 PRO A O 1
ATOM 2378 N N . LEU A 1 312 ? 41.975 -14.751 -0.135 1.00 63.59 312 LEU A N 1
ATOM 2379 C CA . LEU A 1 312 ? 41.742 -15.750 -1.180 1.00 63.59 312 LEU A CA 1
ATOM 2380 C C . LEU A 1 312 ? 41.970 -17.167 -0.613 1.00 63.59 312 LEU A C 1
ATOM 2382 O O . LEU A 1 312 ? 42.970 -17.389 0.073 1.00 63.59 312 LEU A O 1
ATOM 2386 N N . GLY A 1 313 ? 41.064 -18.113 -0.876 1.00 67.06 313 GLY A N 1
ATOM 2387 C CA . GLY A 1 313 ? 41.142 -19.482 -0.342 1.00 67.06 313 GLY A CA 1
ATOM 2388 C C . GLY A 1 313 ? 40.565 -19.667 1.067 1.00 67.06 313 GLY A C 1
ATOM 2389 O O . GLY A 1 313 ? 40.619 -20.768 1.619 1.00 67.06 313 GLY A O 1
ATOM 2390 N N . GLN A 1 314 ? 40.010 -18.612 1.666 1.00 74.38 314 GLN A N 1
ATOM 2391 C CA . GLN A 1 314 ? 39.212 -18.693 2.889 1.00 74.38 314 GLN A CA 1
ATOM 2392 C C . GLN A 1 314 ? 37.739 -18.379 2.602 1.00 74.38 314 GLN A C 1
ATOM 2394 O O . GLN A 1 314 ? 37.058 -17.782 3.417 1.00 74.38 314 GLN A O 1
ATOM 2399 N N . GLU A 1 315 ? 37.190 -18.700 1.437 1.00 80.06 315 GLU A N 1
ATOM 2400 C CA . GLU A 1 315 ? 35.797 -18.362 1.149 1.00 80.06 315 GLU A CA 1
ATOM 2401 C C . GLU A 1 315 ? 34.842 -19.051 2.144 1.00 80.06 315 GLU A C 1
ATOM 2403 O O . GLU A 1 315 ? 34.978 -20.237 2.454 1.00 80.06 315 GLU A O 1
ATOM 2408 N N . ARG A 1 316 ? 33.831 -18.313 2.635 1.00 82.94 316 ARG A N 1
ATOM 2409 C CA . ARG A 1 316 ? 32.847 -18.845 3.597 1.00 82.94 316 ARG A CA 1
ATOM 2410 C C . ARG A 1 316 ? 32.165 -20.118 3.092 1.00 82.94 316 ARG A C 1
ATOM 2412 O O . ARG A 1 316 ? 31.852 -20.994 3.893 1.00 82.94 316 ARG A O 1
ATOM 2419 N N . TYR A 1 317 ? 31.920 -20.201 1.788 1.00 88.12 317 TYR A N 1
ATOM 2420 C CA . TYR A 1 317 ? 31.289 -21.343 1.139 1.00 88.12 317 TYR A CA 1
ATOM 2421 C C . TYR A 1 317 ? 32.223 -21.876 0.059 1.00 88.12 317 TYR A C 1
ATOM 2423 O O . TYR A 1 317 ? 32.520 -21.175 -0.906 1.00 88.12 317 TYR A O 1
ATOM 2431 N N . THR A 1 318 ? 32.669 -23.118 0.216 1.00 89.88 318 THR A N 1
ATOM 2432 C CA . THR A 1 318 ? 33.504 -23.823 -0.765 1.00 89.88 318 THR A CA 1
ATOM 2433 C C . THR A 1 318 ? 32.930 -25.205 -1.032 1.00 89.88 318 THR A C 1
ATOM 2435 O O . THR A 1 318 ? 32.273 -25.785 -0.170 1.00 89.88 318 THR A O 1
ATOM 2438 N N . VAL A 1 319 ? 33.151 -25.726 -2.237 1.00 92.56 319 VAL A N 1
ATOM 2439 C CA . VAL A 1 319 ? 32.789 -27.106 -2.578 1.00 92.56 319 VAL A CA 1
ATOM 2440 C C . VAL A 1 319 ? 34.042 -27.961 -2.473 1.00 92.56 319 VAL A C 1
ATOM 2442 O O . VAL A 1 319 ? 35.076 -27.602 -3.034 1.00 92.56 319 VAL A O 1
ATOM 2445 N N . THR A 1 320 ? 33.954 -29.056 -1.726 1.00 92.94 320 THR A N 1
ATOM 2446 C CA . THR A 1 320 ? 35.069 -29.968 -1.447 1.00 92.94 320 THR A CA 1
ATOM 2447 C C . THR A 1 320 ? 34.756 -31.376 -1.922 1.00 92.94 320 THR A C 1
ATOM 2449 O O . THR A 1 320 ? 33.593 -31.716 -2.128 1.00 92.94 320 THR A O 1
ATOM 2452 N N . ASP A 1 321 ? 35.789 -32.207 -2.049 1.00 94.88 321 ASP A N 1
ATOM 2453 C CA . ASP A 1 321 ? 35.683 -33.591 -2.533 1.00 94.88 321 ASP A CA 1
ATOM 2454 C C . ASP A 1 321 ? 35.416 -34.597 -1.395 1.00 94.88 321 ASP A C 1
ATOM 2456 O O . ASP A 1 321 ? 35.892 -35.729 -1.402 1.00 94.88 321 ASP A O 1
ATOM 2460 N N . GLU A 1 322 ? 34.689 -34.156 -0.367 1.00 92.44 322 GLU A N 1
ATOM 2461 C CA . GLU A 1 322 ? 34.467 -34.879 0.896 1.00 92.44 322 GLU A CA 1
ATOM 2462 C C . GLU A 1 322 ? 32.981 -35.253 1.073 1.00 92.44 322 GLU A C 1
ATOM 2464 O O . GLU A 1 322 ? 32.432 -35.218 2.175 1.00 92.44 322 GLU A O 1
ATOM 2469 N N . GLY A 1 323 ? 32.298 -35.558 -0.034 1.00 88.88 323 GLY A N 1
ATOM 2470 C CA . GLY A 1 323 ? 30.881 -35.927 -0.054 1.00 88.88 323 GLY A CA 1
ATOM 2471 C C . GLY A 1 323 ? 30.576 -37.212 0.719 1.00 88.88 323 GLY A C 1
ATOM 2472 O O . GLY A 1 323 ? 31.179 -38.250 0.470 1.00 88.88 323 GLY A O 1
ATOM 2473 N N . LEU A 1 324 ? 29.587 -37.170 1.622 1.00 85.62 324 LEU A N 1
ATOM 2474 C CA . LEU A 1 324 ? 29.056 -38.382 2.268 1.00 85.62 324 LEU A CA 1
ATOM 2475 C C . LEU A 1 324 ? 28.181 -39.202 1.303 1.00 85.62 324 LEU A C 1
ATOM 2477 O O . LEU A 1 324 ? 28.219 -40.429 1.305 1.00 85.62 324 LEU A O 1
ATOM 2481 N N . PHE A 1 325 ? 27.393 -38.509 0.476 1.00 82.19 325 PHE A N 1
ATOM 2482 C CA . PHE A 1 325 ? 26.498 -39.090 -0.526 1.00 82.19 325 PHE A CA 1
ATOM 2483 C C . PHE A 1 325 ? 26.756 -38.425 -1.883 1.00 82.19 325 PHE A C 1
ATOM 2485 O O . PHE A 1 325 ? 26.006 -37.548 -2.311 1.00 82.19 325 PHE A O 1
ATOM 2492 N N . GLY A 1 326 ? 27.858 -38.808 -2.527 1.00 87.38 326 GLY A N 1
ATOM 2493 C CA . GLY A 1 326 ? 28.358 -38.183 -3.753 1.00 87.38 326 GLY A CA 1
ATOM 2494 C C . GLY A 1 326 ? 29.870 -37.983 -3.704 1.00 87.38 326 GLY A C 1
ATOM 2495 O O . GLY A 1 326 ? 30.532 -38.461 -2.787 1.00 87.38 326 GLY A O 1
ATOM 2496 N N . SER A 1 327 ? 30.413 -37.282 -4.695 1.00 92.88 327 SER A N 1
ATOM 2497 C CA . SER A 1 327 ? 31.814 -36.866 -4.720 1.00 92.88 327 SER A CA 1
ATOM 2498 C C . SER A 1 327 ? 32.032 -35.501 -4.073 1.00 92.88 327 SER A C 1
ATOM 2500 O O . SER A 1 327 ? 33.143 -35.222 -3.633 1.00 92.88 327 SER A O 1
ATOM 2502 N N . LYS A 1 328 ? 30.994 -34.656 -3.989 1.00 95.94 328 LYS A N 1
ATOM 2503 C CA . LYS A 1 328 ? 31.105 -33.274 -3.509 1.00 95.94 328 LYS A CA 1
ATOM 2504 C C . LYS A 1 328 ? 30.363 -33.022 -2.192 1.00 95.94 328 LYS A C 1
ATOM 2506 O O . LYS A 1 328 ? 29.380 -33.681 -1.862 1.00 95.94 328 LYS A O 1
ATOM 2511 N N . ALA A 1 329 ? 30.831 -32.027 -1.443 1.00 93.69 329 ALA A N 1
ATOM 2512 C CA . ALA A 1 329 ? 30.184 -31.486 -0.249 1.00 93.69 329 ALA A CA 1
ATOM 2513 C C . ALA A 1 329 ? 30.313 -29.959 -0.195 1.00 93.69 329 ALA A C 1
ATOM 2515 O O . ALA A 1 329 ? 31.270 -29.385 -0.713 1.00 93.69 329 ALA A O 1
ATOM 2516 N N . LEU A 1 330 ? 29.373 -29.295 0.482 1.00 92.31 330 LEU A N 1
ATOM 2517 C CA . LEU A 1 330 ? 29.501 -27.884 0.843 1.00 92.31 330 LEU A CA 1
ATOM 2518 C C . LEU A 1 330 ? 30.254 -27.758 2.171 1.00 92.31 330 LEU A C 1
ATOM 2520 O O . LEU A 1 330 ? 29.760 -28.180 3.216 1.00 92.31 330 LEU A O 1
ATOM 2524 N N . ARG A 1 331 ? 31.410 -27.098 2.150 1.00 90.25 331 ARG A N 1
ATOM 2525 C CA . ARG A 1 331 ? 32.125 -26.665 3.350 1.00 90.25 331 ARG A CA 1
ATOM 2526 C C . ARG A 1 331 ? 31.708 -25.241 3.704 1.00 90.25 331 ARG A C 1
ATOM 2528 O O . ARG A 1 331 ? 31.831 -24.324 2.890 1.00 90.25 331 ARG A O 1
ATOM 2535 N N . VAL A 1 332 ? 31.250 -25.063 4.942 1.00 89.19 332 VAL A N 1
ATOM 2536 C CA . VAL A 1 332 ? 30.878 -23.761 5.510 1.00 89.19 332 VAL A CA 1
ATOM 2537 C C . VAL A 1 332 ? 31.917 -23.354 6.552 1.00 89.19 332 VAL A C 1
ATOM 2539 O O . VAL A 1 332 ? 32.119 -24.061 7.536 1.00 89.19 332 VAL A O 1
ATOM 2542 N N . GLN A 1 333 ? 32.577 -22.218 6.345 1.00 83.62 333 GLN A N 1
ATOM 2543 C CA . GLN A 1 333 ? 33.581 -21.669 7.260 1.00 83.62 333 GLN A CA 1
ATOM 2544 C C . GLN A 1 333 ? 32.976 -20.563 8.143 1.00 83.62 333 GLN A C 1
ATOM 2546 O O . GLN A 1 333 ? 32.072 -19.837 7.732 1.00 83.62 333 GLN A O 1
ATOM 2551 N N . SER A 1 334 ? 33.473 -20.399 9.370 1.00 81.44 334 SER A N 1
ATOM 2552 C CA . SER A 1 334 ? 32.949 -19.434 10.357 1.00 81.44 334 SER A CA 1
ATOM 2553 C C . SER A 1 334 ? 33.599 -18.041 10.296 1.00 81.44 334 SER A C 1
ATOM 2555 O O . SER A 1 334 ? 33.391 -17.206 11.173 1.00 81.44 334 SER A O 1
ATOM 2557 N N . ASN A 1 335 ? 34.382 -17.753 9.259 1.00 75.62 335 ASN A N 1
ATOM 2558 C CA . ASN A 1 335 ? 35.211 -16.548 9.155 1.00 75.62 335 ASN A CA 1
ATOM 2559 C C . ASN A 1 335 ? 34.466 -15.257 8.763 1.00 75.62 335 ASN A C 1
ATOM 2561 O O . ASN A 1 335 ? 35.043 -14.172 8.830 1.00 75.62 335 ASN A O 1
ATOM 2565 N N . GLN A 1 336 ? 33.183 -15.343 8.403 1.00 70.38 336 GLN A N 1
ATOM 2566 C CA . GLN A 1 336 ? 32.320 -14.185 8.156 1.00 70.38 336 GLN A CA 1
ATOM 2567 C C . GLN A 1 336 ? 31.028 -14.278 8.977 1.00 70.38 336 GLN A C 1
ATOM 2569 O O . GLN A 1 336 ? 29.946 -14.408 8.411 1.00 70.38 336 GLN A O 1
ATOM 2574 N N . GLY A 1 337 ? 31.124 -14.192 10.309 1.00 66.06 337 GLY A N 1
ATOM 2575 C CA . GLY A 1 337 ? 29.979 -14.361 11.223 1.00 66.06 337 GLY A CA 1
ATOM 2576 C C . GLY A 1 337 ? 28.747 -13.490 10.921 1.00 66.06 337 GLY A C 1
ATOM 2577 O O . GLY A 1 337 ? 27.631 -13.925 11.170 1.00 66.06 337 GLY A O 1
ATOM 2578 N N . TYR A 1 338 ? 28.932 -12.316 10.304 1.00 65.25 338 TYR A N 1
ATOM 2579 C CA . TYR A 1 338 ? 27.850 -11.380 9.957 1.00 65.25 338 TYR A CA 1
ATOM 2580 C C . TYR A 1 338 ? 27.388 -11.438 8.490 1.00 65.25 338 TYR A C 1
ATOM 2582 O O . TYR A 1 338 ? 26.590 -10.603 8.068 1.00 65.25 338 TYR A O 1
ATOM 2590 N N . SER A 1 339 ? 27.899 -12.359 7.665 1.00 65.88 339 SER A N 1
ATOM 2591 C CA . SER A 1 339 ? 27.433 -12.455 6.275 1.00 65.88 339 SER A CA 1
ATOM 2592 C C . SER A 1 339 ? 26.135 -13.258 6.168 1.00 65.88 339 SER A C 1
ATOM 2594 O O . SER A 1 339 ? 25.837 -14.117 7.002 1.00 65.88 339 SER A O 1
ATOM 2596 N N . ALA A 1 340 ? 25.363 -12.992 5.114 1.00 68.25 340 ALA A N 1
ATOM 2597 C CA . ALA A 1 340 ? 24.135 -13.727 4.850 1.00 68.25 340 ALA A CA 1
ATOM 2598 C C . ALA A 1 340 ? 24.401 -15.236 4.667 1.00 68.25 340 ALA A C 1
ATOM 2600 O O . ALA A 1 340 ? 25.451 -15.656 4.161 1.00 68.25 340 ALA A O 1
ATOM 2601 N N . GLY A 1 341 ? 23.419 -16.050 5.063 1.00 76.44 341 GLY A N 1
ATOM 2602 C CA . GLY A 1 341 ? 23.375 -17.473 4.731 1.00 76.44 341 GLY A CA 1
ATOM 2603 C C . GLY A 1 341 ? 23.403 -17.702 3.216 1.00 76.44 341 GLY A C 1
ATOM 2604 O O . GLY A 1 341 ? 22.959 -16.840 2.451 1.00 76.44 341 GLY A O 1
ATOM 2605 N N . ILE A 1 342 ? 23.910 -18.859 2.784 1.00 84.50 342 ILE A N 1
ATOM 2606 C CA . ILE A 1 342 ? 23.744 -19.318 1.402 1.00 84.50 342 ILE A CA 1
ATOM 2607 C C . ILE A 1 342 ? 22.251 -19.512 1.121 1.00 84.50 342 ILE A C 1
ATOM 2609 O O . ILE A 1 342 ? 21.504 -20.006 1.965 1.00 84.50 342 ILE A O 1
ATOM 2613 N N . ARG A 1 343 ? 21.802 -19.073 -0.049 1.00 81.50 343 ARG A N 1
ATOM 2614 C CA . ARG A 1 343 ? 20.404 -19.122 -0.482 1.00 81.50 343 ARG A CA 1
ATOM 2615 C C . ARG A 1 343 ? 20.317 -19.928 -1.764 1.00 81.50 343 ARG A C 1
ATOM 2617 O O . ARG A 1 343 ? 21.230 -19.887 -2.582 1.00 81.50 343 ARG A O 1
ATOM 2624 N N . THR A 1 344 ? 19.214 -20.633 -1.943 1.00 79.88 344 THR A N 1
ATOM 2625 C CA . THR A 1 344 ? 18.879 -21.315 -3.197 1.00 79.88 344 THR A CA 1
ATOM 2626 C C . THR A 1 344 ? 17.680 -20.631 -3.849 1.00 79.88 344 THR A C 1
ATOM 2628 O O . THR A 1 344 ? 17.222 -19.586 -3.375 1.00 79.88 344 THR A O 1
ATOM 2631 N N . PHE A 1 345 ? 17.182 -21.190 -4.947 1.00 71.25 345 PHE A N 1
ATOM 2632 C CA . PHE A 1 345 ? 15.908 -20.768 -5.508 1.00 71.25 345 PHE A CA 1
ATOM 2633 C C . PHE A 1 345 ? 14.741 -21.043 -4.541 1.00 71.25 345 PHE A C 1
ATOM 2635 O O . PHE A 1 345 ? 14.878 -21.860 -3.627 1.00 71.25 345 PHE A O 1
ATOM 2642 N N . PRO A 1 346 ? 13.579 -20.399 -4.728 1.00 68.44 346 PRO A N 1
ATOM 2643 C CA . PRO A 1 346 ? 12.393 -20.716 -3.943 1.00 68.44 346 PRO A CA 1
ATOM 2644 C C . PRO A 1 346 ? 11.960 -22.169 -4.168 1.00 68.44 346 PRO A C 1
ATOM 2646 O O . PRO A 1 346 ? 11.676 -22.564 -5.297 1.00 68.44 346 PRO A O 1
ATOM 2649 N N . VAL A 1 347 ? 11.928 -22.966 -3.099 1.00 73.19 347 VAL A N 1
ATOM 2650 C CA . VAL A 1 347 ? 11.454 -24.352 -3.155 1.00 73.19 347 VAL A CA 1
ATOM 2651 C C . VAL A 1 347 ? 9.958 -24.357 -2.832 1.00 73.19 347 VAL A C 1
ATOM 2653 O O . VAL A 1 347 ? 9.581 -23.854 -1.773 1.00 73.19 347 VAL A O 1
ATOM 2656 N N . PRO A 1 348 ? 9.101 -24.902 -3.709 1.00 67.00 348 PRO A N 1
ATOM 2657 C CA . PRO A 1 348 ? 7.676 -25.002 -3.437 1.00 67.00 348 PRO A CA 1
ATOM 2658 C C . PRO A 1 348 ? 7.427 -25.987 -2.292 1.00 67.00 348 PRO A C 1
ATOM 2660 O O . PRO A 1 348 ? 7.833 -27.146 -2.367 1.00 67.00 348 PRO A O 1
ATOM 2663 N N . THR A 1 349 ? 6.725 -25.547 -1.252 1.00 65.88 349 THR A N 1
ATOM 2664 C CA . THR A 1 349 ? 6.273 -26.408 -0.151 1.00 65.88 349 THR A CA 1
ATOM 2665 C C . THR A 1 349 ? 4.753 -26.356 -0.034 1.00 65.88 349 THR A C 1
ATOM 2667 O O . THR A 1 349 ? 4.107 -25.408 -0.487 1.00 65.88 349 THR A O 1
ATOM 2670 N N . LYS A 1 350 ? 4.160 -27.403 0.541 1.00 64.75 350 LYS A N 1
ATOM 2671 C CA . LYS A 1 350 ? 2.757 -27.393 0.966 1.00 64.75 350 LYS A CA 1
ATOM 2672 C C . LYS A 1 350 ? 2.725 -27.229 2.473 1.00 64.75 350 LYS A C 1
ATOM 2674 O O . LYS A 1 350 ? 3.508 -27.868 3.172 1.00 64.75 350 LYS A O 1
ATOM 2679 N N . ASP A 1 351 ? 1.828 -26.378 2.958 1.00 54.94 351 ASP A N 1
ATOM 2680 C CA . ASP A 1 351 ? 1.682 -26.185 4.396 1.00 54.94 351 ASP A CA 1
ATOM 2681 C C . ASP A 1 351 ? 1.349 -27.518 5.086 1.00 54.94 351 ASP A C 1
ATOM 2683 O O . ASP A 1 351 ? 0.589 -28.338 4.560 1.00 54.94 351 ASP A O 1
ATOM 2687 N N . GLY A 1 352 ? 1.992 -27.769 6.225 1.00 60.97 352 GLY A N 1
ATOM 2688 C CA . GLY A 1 352 ? 1.885 -29.029 6.963 1.00 60.97 352 GLY A CA 1
ATOM 2689 C C . GLY A 1 352 ? 2.482 -30.276 6.289 1.00 60.97 352 GLY A C 1
ATOM 2690 O O . GLY A 1 352 ? 2.287 -31.373 6.811 1.00 60.97 352 GLY A O 1
ATOM 2691 N N . GLN A 1 353 ? 3.195 -30.156 5.161 1.00 63.88 353 GLN A N 1
ATOM 2692 C CA . GLN A 1 353 ? 3.854 -31.281 4.483 1.00 63.88 353 GLN A CA 1
ATOM 2693 C C . GLN A 1 353 ? 5.368 -31.051 4.413 1.00 63.88 353 GLN A C 1
ATOM 2695 O O . GLN A 1 353 ? 5.818 -29.993 3.974 1.00 63.88 353 GLN A O 1
ATOM 2700 N N . THR A 1 354 ? 6.142 -32.049 4.847 1.00 55.66 354 THR A N 1
ATOM 2701 C CA . THR A 1 354 ? 7.614 -32.074 4.778 1.00 55.66 354 THR A CA 1
ATOM 2702 C C . THR A 1 354 ? 8.108 -32.945 3.642 1.00 55.66 354 THR A C 1
ATOM 2704 O O . THR A 1 354 ? 7.580 -34.077 3.533 1.00 55.66 354 THR A O 1
#

Secondary structure (DSSP, 8-state):
---PPEEEEEEEEE-----TT-----EEEEEEEEEETTEEEESS-TTS---GGGTT-EEEEETTEEEEEEEEEEEETTEEESSSPPBTTB--EEEEETTTTEEEEEEEEE-TTS-EEEEEEEEEE-STTEEEEEEE-SS-TT--BBB-EEEEEEEPTTGGGSS-EEETTEEP-PPPHHHHHH-TT-EEEEEES-EEESTT-TTT-EEEE-SS-EEEEEEEEEEETTTTEEEEEEEEEPPPBSEEEEEEE--SPPPP-TTSPPPBTTB-SHHHH-PPPPSS-SS-SSTTTT-TTTTTT-B--S--TTPPPPPTT--SEEEES--SSSS-EEEE-SS-TTSPPPB-SPPP--TT--

Foldseek 3Di:
DWAFWDWDWFKDWDPPDPPPPDDDHTDIDTWTWTDDAQKIWTQDPSPNPDDLQSSQKIWIDGLPDTFWIKWKWAAAPVGIGGPYDADPVWRKDKDADPVQRKIKIWGWDQHNVRDIWIKMWMWGGDDTQKIKIKIALRDPFPDFHTSWIKIKIKTDWPPQVVWWKDAPNHTDDDDDPVVQVVPQVFDKDKGFFKIWTRVVPQQPIKIKGFPQGIWMKGWHWDADPVPRDITIIIMTIGTIGRIDMMMIRSGHHDHHPPPQDDAFQSHRPCSVPNDDDPPDPPDDQFPCPQCPVPCVQKDWDQDDPPHDDDPPPQDQWGWAQPGPPDRIDIDGDCPHVSTDDIDGPDGGDDPPGD

pLDDT: mean 81.99, std 15.81, range [34.78, 98.19]

Mean predicted aligned error: 11.01 Å

Radius of gyration: 23.46 Å; Cα contacts (8 Å, |Δi|>4): 765; chains: 1; bounding box: 61×63×49 Å

Nearest PDB structures (foldseek):
  6ohh-assembly1_A  TM=2.704E-01  e=6.120E-01  synthetic construct
  6czj-assembly1_A  TM=3.208E-01  e=1.639E+00  synthetic construct
  6gie-assembly1_A  TM=1.958E-01  e=8.323E+00  Acinetobacter baumannii